Protein AF-A0A165B967-F1 (afdb_monomer)

Radius of gyration: 20.2 Å; Cα contacts (8 Å, |Δi|>4): 130; chains: 1; bounding box: 46×40×62 Å

Nearest PDB structures (foldseek):
  7xge-assembly3_E  TM=4.212E-01  e=7.727E+00  synthetic construct
  6z0c-assembly1_A  TM=2.586E-01  e=4.462E+00  Escherichia coli
  8d9o-assembly1_A  TM=2.706E-01  e=5.119E+00  synthetic construct
  8d9p-assembly1_A  TM=1.996E-01  e=9.279E+00  synthetic construct

Secondary structure (DSSP, 8-state):
-HHHHHHHHHHHHHHHHHHHH---HHHHHHHHHHHHHHHHHHHHHHHHHHHHHHHHTTTTTT---HHHHHHHHHHHHHHHHHHHHHHHHHT-GGGHHHHHHHHHHHHHHHHS---SSS--HHHHHHHHHHHHHHHHHHHHHHHHHHHHHHHHHHHGGGT-S-THHHHHHHHHHHHHHHHHHHHHHHHHHHHHTT-TTHHHHHHHHHHHHHHHHHHHHHT-----HHHHHHHTT-

Mean predicted aligned error: 9.66 Å

Structure (mmCIF, N/CA/C/O backbone):
data_AF-A0A165B967-F1
#
_entry.id   AF-A0A165B967-F1
#
loop_
_atom_site.group_PDB
_atom_site.id
_atom_site.type_symbol
_atom_site.label_atom_id
_atom_site.label_alt_id
_atom_site.label_comp_id
_atom_site.label_asym_id
_atom_site.label_entity_id
_atom_site.label_seq_id
_atom_site.pdbx_PDB_ins_code
_atom_site.Cartn_x
_atom_site.Cartn_y
_atom_site.Cartn_z
_atom_site.occupancy
_atom_site.B_iso_or_equiv
_atom_site.auth_seq_id
_atom_site.auth_comp_id
_atom_site.auth_asym_id
_atom_site.auth_atom_id
_atom_site.pdbx_PDB_model_num
ATOM 1 N N . GLY A 1 1 ? -5.045 -15.306 -3.478 1.00 66.81 1 GLY A N 1
ATOM 2 C CA . GLY A 1 1 ? -5.529 -16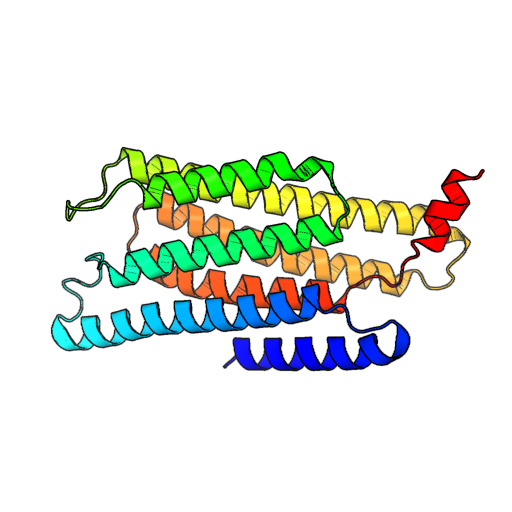.088 -2.321 1.00 66.81 1 GLY A CA 1
ATOM 3 C C . GLY A 1 1 ? -5.681 -15.221 -1.086 1.00 66.81 1 GLY A C 1
ATOM 4 O O . GLY A 1 1 ? -6.801 -14.881 -0.733 1.00 66.81 1 GLY A O 1
ATOM 5 N N . VAL A 1 2 ? -4.564 -14.818 -0.470 1.00 75.06 2 VAL A N 1
ATOM 6 C CA . VAL A 1 2 ? -4.538 -14.043 0.788 1.00 75.06 2 VAL A CA 1
ATOM 7 C C . VAL A 1 2 ? -5.363 -12.748 0.719 1.00 75.06 2 VAL A C 1
ATOM 9 O O . VAL A 1 2 ? -6.195 -12.526 1.592 1.00 75.06 2 VAL A O 1
ATOM 12 N N . ASN A 1 3 ? -5.242 -11.961 -0.358 1.00 75.69 3 ASN A N 1
ATOM 13 C CA . ASN A 1 3 ? -6.019 -10.721 -0.530 1.00 75.69 3 ASN A CA 1
ATOM 14 C C . ASN A 1 3 ? -7.540 -10.945 -0.466 1.00 75.69 3 ASN A C 1
ATOM 16 O O . ASN A 1 3 ? -8.246 -10.149 0.144 1.00 75.69 3 ASN A O 1
ATOM 20 N N . CYS A 1 4 ? -8.051 -12.042 -1.041 1.00 83.56 4 CYS A N 1
ATOM 21 C CA . CYS A 1 4 ? -9.479 -12.368 -0.984 1.00 83.56 4 CYS A CA 1
ATOM 22 C C . CYS A 1 4 ? -9.916 -12.711 0.442 1.00 83.56 4 CYS A C 1
ATOM 24 O O . CYS A 1 4 ? -10.969 -12.262 0.882 1.00 83.56 4 CYS A O 1
ATOM 26 N N . VAL A 1 5 ? -9.100 -13.477 1.174 1.00 84.94 5 VAL A N 1
ATOM 27 C CA . VAL A 1 5 ? -9.387 -13.838 2.570 1.00 84.94 5 VAL A CA 1
ATOM 28 C C . VAL A 1 5 ? -9.434 -12.584 3.443 1.00 84.94 5 VAL A C 1
ATOM 30 O O . VAL A 1 5 ? -10.388 -12.401 4.198 1.00 84.94 5 VAL A O 1
ATOM 33 N N . LEU A 1 6 ? -8.453 -11.689 3.302 1.00 79.12 6 LEU A N 1
ATOM 34 C CA . LEU A 1 6 ? -8.404 -10.423 4.039 1.00 79.12 6 LEU A CA 1
ATOM 35 C C . LEU A 1 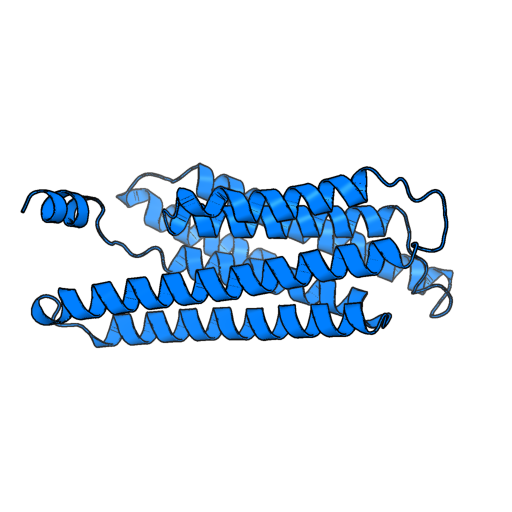6 ? -9.583 -9.517 3.691 1.00 79.12 6 LEU A C 1
ATOM 37 O O . LEU A 1 6 ? -10.219 -8.974 4.589 1.00 79.1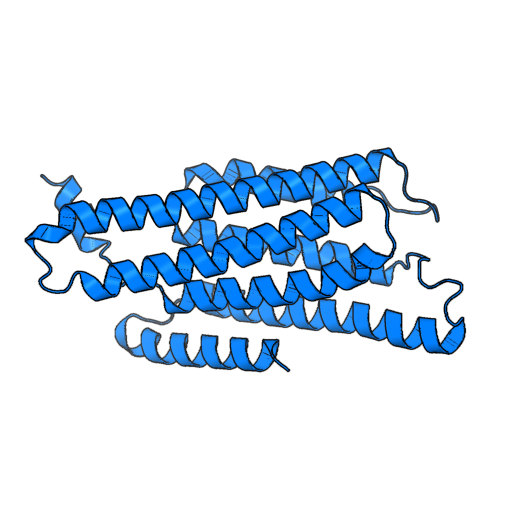2 6 LEU A O 1
ATOM 41 N N . PHE A 1 7 ? -9.923 -9.400 2.408 1.00 83.38 7 PHE A N 1
ATOM 42 C CA . PHE A 1 7 ? -11.051 -8.596 1.950 1.00 83.38 7 PHE A CA 1
ATOM 43 C C . PHE A 1 7 ? -12.389 -9.110 2.486 1.00 83.38 7 PHE A C 1
ATOM 45 O O . PHE A 1 7 ? -13.152 -8.343 3.072 1.00 83.38 7 PHE A O 1
ATOM 52 N N . VAL A 1 8 ? -12.654 -10.415 2.364 1.00 87.38 8 VAL A N 1
ATOM 53 C CA . VAL A 1 8 ? -13.874 -11.035 2.903 1.00 87.38 8 VAL A CA 1
ATOM 54 C C . VAL A 1 8 ? -13.943 -10.841 4.413 1.00 87.38 8 VAL A C 1
ATOM 56 O O . VAL A 1 8 ? -14.983 -10.444 4.935 1.00 87.38 8 VAL A O 1
ATOM 59 N N . THR A 1 9 ? -12.831 -11.050 5.119 1.00 82.88 9 THR A N 1
ATOM 60 C CA . THR A 1 9 ? -12.784 -10.853 6.571 1.00 82.88 9 THR A CA 1
ATOM 61 C C . THR A 1 9 ? -13.049 -9.387 6.934 1.00 82.88 9 THR A C 1
ATOM 63 O O . THR A 1 9 ? -13.850 -9.125 7.832 1.00 82.88 9 THR A O 1
ATOM 66 N N . SER A 1 10 ? -12.455 -8.433 6.202 1.00 81.19 10 SER A N 1
ATOM 67 C CA . SER A 1 10 ? -12.667 -6.985 6.371 1.00 81.19 10 SER A CA 1
ATOM 68 C C . SER A 1 10 ? -14.147 -6.637 6.245 1.00 81.19 10 SER A C 1
ATOM 70 O O . SER A 1 10 ? -14.739 -6.031 7.138 1.00 81.19 10 SER A O 1
ATOM 72 N N . ILE A 1 11 ? -14.776 -7.112 5.169 1.00 84.81 11 ILE A N 1
ATOM 73 C CA . ILE A 1 11 ? -16.187 -6.881 4.883 1.00 84.81 11 ILE A CA 1
ATOM 74 C C . ILE A 1 11 ? -17.091 -7.493 5.958 1.00 84.81 11 ILE A C 1
ATOM 76 O O . ILE A 1 11 ? -17.996 -6.818 6.447 1.00 84.81 11 ILE A O 1
ATOM 80 N N . VAL A 1 12 ? -16.844 -8.739 6.373 1.00 87.56 12 VAL A N 1
ATOM 81 C CA . VAL A 1 12 ? -17.637 -9.402 7.421 1.00 87.56 12 VAL A CA 1
ATOM 82 C C . VAL A 1 12 ? -17.584 -8.613 8.729 1.00 87.56 12 VAL A C 1
ATOM 84 O O . VAL A 1 12 ? -18.608 -8.452 9.396 1.00 87.56 12 VAL A O 1
ATOM 87 N N . ILE A 1 13 ? -16.411 -8.096 9.096 1.00 83.44 13 ILE A N 1
ATOM 88 C CA . ILE A 1 13 ? -16.245 -7.278 10.300 1.00 83.44 13 ILE A CA 1
ATOM 89 C C . ILE A 1 13 ? -16.985 -5.949 10.156 1.00 83.44 13 ILE A C 1
ATOM 91 O O . ILE A 1 13 ? -17.725 -5.576 11.067 1.00 83.44 13 ILE A O 1
ATOM 95 N N . LEU A 1 14 ? -16.857 -5.273 9.013 1.00 81.06 14 LEU A N 1
ATOM 96 C CA . LEU A 1 14 ? -17.548 -4.010 8.754 1.00 81.06 14 LEU A CA 1
ATOM 97 C C . LEU A 1 14 ? -19.068 -4.157 8.795 1.00 81.06 14 LEU A C 1
ATOM 99 O O . LEU A 1 14 ? -19.735 -3.339 9.425 1.00 81.06 14 LEU A O 1
ATOM 103 N N . PHE A 1 15 ? -19.628 -5.219 8.213 1.00 84.12 15 PHE A N 1
ATOM 104 C CA . PHE A 1 15 ? -21.065 -5.485 8.291 1.00 84.12 15 PHE A CA 1
ATOM 105 C C . PHE A 1 15 ? -21.518 -5.825 9.714 1.00 84.12 15 PHE A C 1
ATOM 107 O O . PHE A 1 15 ? -22.532 -5.297 10.176 1.00 84.12 15 PHE A O 1
ATOM 114 N N . LYS A 1 16 ? -20.750 -6.644 10.449 1.00 83.69 16 LYS A N 1
ATOM 115 C CA . LYS A 1 16 ? -21.048 -6.952 11.858 1.00 83.69 16 LYS A CA 1
ATOM 116 C C . LYS A 1 16 ? -21.031 -5.705 12.743 1.00 83.69 16 LYS A C 1
ATOM 118 O O . LYS A 1 16 ? -21.846 -5.596 13.656 1.00 83.69 16 LYS A O 1
ATOM 123 N N . GLN A 1 17 ? -20.122 -4.766 12.487 1.00 76.25 17 GLN A N 1
ATOM 124 C CA . GLN A 1 17 ? -20.039 -3.507 13.230 1.00 76.25 17 GLN A CA 1
ATOM 125 C C . GLN A 1 17 ? -21.105 -2.489 12.785 1.00 76.25 17 GLN A C 1
ATOM 127 O O . GLN A 1 17 ? -21.674 -1.790 13.628 1.00 76.25 17 GLN A O 1
ATOM 132 N N . GLY A 1 18 ? -21.421 -2.436 11.487 1.00 69.50 18 GLY A N 1
ATOM 133 C CA . GLY A 1 18 ? -22.370 -1.493 10.889 1.00 69.50 18 GLY A CA 1
ATOM 134 C C . GLY A 1 18 ? -23.796 -1.621 11.426 1.00 69.50 18 GLY A C 1
ATOM 135 O O . GLY A 1 18 ? -24.477 -0.609 11.584 1.00 69.50 18 GLY A O 1
ATOM 136 N N . GLY A 1 19 ? -24.217 -2.825 11.830 1.00 72.88 19 GLY A N 1
ATOM 137 C CA . GLY A 1 19 ? -25.530 -3.051 12.452 1.00 72.88 19 GLY A CA 1
ATOM 138 C C . GLY A 1 19 ? -25.772 -2.269 13.753 1.00 72.88 19 GLY A C 1
ATOM 139 O O . GLY A 1 19 ? -26.918 -2.106 14.154 1.00 72.88 19 GLY A O 1
ATOM 140 N N . ARG A 1 20 ? -24.719 -1.756 14.411 1.00 65.88 20 ARG A N 1
ATOM 141 C CA . ARG A 1 20 ? -24.833 -0.966 15.652 1.00 65.88 20 ARG A CA 1
ATOM 142 C C . ARG A 1 20 ? -24.651 0.545 15.470 1.00 65.88 20 ARG A C 1
ATOM 144 O O . ARG A 1 20 ? -24.994 1.284 16.385 1.00 65.88 20 ARG A O 1
ATOM 151 N N . ARG A 1 21 ? -24.054 1.012 14.365 1.00 66.12 21 ARG A N 1
ATOM 152 C CA . ARG A 1 21 ? -23.583 2.412 14.216 1.00 66.12 21 ARG A CA 1
ATOM 153 C C . ARG A 1 21 ? -23.862 3.049 12.850 1.00 66.12 21 ARG A C 1
ATOM 155 O O . ARG A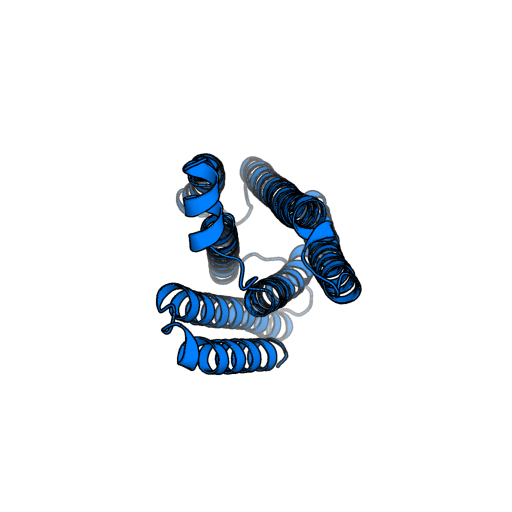 1 21 ? -23.468 4.189 12.631 1.00 66.12 21 ARG A O 1
ATOM 162 N N . GLY A 1 22 ? -24.538 2.333 11.954 1.00 76.94 22 GLY A N 1
ATOM 163 C CA . GLY A 1 22 ? -24.632 2.717 10.550 1.00 76.94 22 GLY A CA 1
ATOM 164 C C . GLY A 1 22 ? -23.380 2.293 9.782 1.00 76.94 22 GLY A C 1
ATOM 165 O O . GLY A 1 22 ? -22.275 2.215 10.322 1.00 76.94 22 GLY A O 1
ATOM 166 N N . LEU A 1 23 ? -23.564 1.953 8.511 1.00 79.81 23 LEU A N 1
ATOM 167 C CA . LEU A 1 23 ? -22.482 1.516 7.638 1.00 79.81 23 LEU A CA 1
ATOM 168 C C . LEU A 1 23 ? -21.760 2.749 7.083 1.00 79.81 23 LEU A C 1
ATOM 170 O O . LEU A 1 23 ? -22.365 3.557 6.382 1.00 79.81 23 LEU A O 1
ATOM 174 N N . ASN A 1 24 ? -20.468 2.900 7.385 1.00 82.75 24 ASN A N 1
ATOM 175 C CA . ASN A 1 24 ? -19.662 3.966 6.794 1.00 82.75 24 ASN A CA 1
ATOM 176 C C . ASN A 1 24 ? -19.372 3.616 5.326 1.00 82.75 24 ASN A C 1
ATOM 178 O O . ASN A 1 24 ? -18.421 2.893 5.021 1.00 82.75 24 ASN A O 1
ATOM 182 N N . VAL A 1 25 ? -20.238 4.102 4.431 1.00 85.69 25 VAL A N 1
ATOM 183 C CA . VAL A 1 25 ? -20.196 3.817 2.989 1.00 85.69 25 VAL A CA 1
ATOM 184 C C . VAL A 1 25 ? -18.834 4.165 2.397 1.00 85.69 25 VAL A C 1
ATOM 186 O O . VAL A 1 25 ? -18.306 3.370 1.628 1.00 85.69 25 VAL A O 1
ATOM 189 N N . LEU A 1 26 ? -18.229 5.286 2.809 1.00 83.94 26 LEU A N 1
ATOM 190 C CA . LEU A 1 26 ? -16.906 5.702 2.337 1.00 83.94 26 LEU A CA 1
ATOM 191 C C . LEU A 1 26 ? -15.866 4.605 2.585 1.00 83.94 26 LEU A C 1
ATOM 193 O O . LEU A 1 26 ? -15.165 4.192 1.673 1.00 83.94 26 LEU A O 1
ATOM 197 N N . LEU A 1 27 ? -15.821 4.067 3.803 1.00 82.50 27 LEU A N 1
ATOM 198 C CA . LEU A 1 27 ? -14.846 3.050 4.198 1.00 82.50 27 LEU A CA 1
ATOM 199 C C . LEU A 1 27 ? -15.049 1.732 3.430 1.00 82.50 27 LEU A C 1
ATOM 201 O O . LEU A 1 27 ? -14.072 1.077 3.057 1.00 82.50 27 LEU A O 1
ATOM 205 N N . VAL A 1 28 ? -16.302 1.355 3.163 1.00 86.69 28 VAL A N 1
ATOM 206 C CA . VAL A 1 28 ? -16.632 0.172 2.352 1.00 86.69 28 VAL A CA 1
ATOM 207 C C . VAL A 1 28 ? -16.216 0.375 0.897 1.00 86.69 28 VAL A C 1
ATOM 209 O O . VAL A 1 28 ? -15.530 -0.483 0.344 1.00 86.69 28 VAL A O 1
ATOM 212 N N . VAL A 1 29 ? -16.568 1.517 0.300 1.00 88.94 29 VAL A N 1
ATOM 213 C CA . VAL A 1 29 ? -16.193 1.863 -1.078 1.00 88.94 29 VAL A CA 1
ATOM 214 C C . VAL A 1 29 ? -14.678 1.849 -1.234 1.00 88.94 29 VAL A C 1
ATOM 216 O O . VAL A 1 29 ? -14.173 1.220 -2.162 1.00 88.94 29 VAL A O 1
ATOM 219 N N . THR A 1 30 ? -13.935 2.448 -0.303 1.00 84.00 30 THR A N 1
ATOM 220 C CA . THR A 1 30 ? -12.477 2.473 -0.411 1.00 84.00 30 THR A CA 1
ATOM 221 C C . THR A 1 30 ? -11.843 1.098 -0.192 1.00 84.00 30 THR A C 1
ATOM 223 O O . THR A 1 30 ? -10.879 0.769 -0.874 1.00 84.00 30 THR A O 1
ATOM 226 N N . ASN A 1 31 ? -12.398 0.243 0.677 1.00 84.62 31 ASN A N 1
ATOM 227 C CA . ASN A 1 31 ? -11.939 -1.151 0.791 1.00 84.62 31 ASN A CA 1
ATOM 228 C C . ASN A 1 31 ? -12.143 -1.930 -0.515 1.00 84.62 31 ASN A C 1
ATOM 230 O O . ASN A 1 31 ? -11.258 -2.677 -0.924 1.00 84.62 31 ASN A O 1
ATOM 234 N N . ILE A 1 32 ? -13.296 -1.759 -1.169 1.00 89.88 32 ILE A N 1
ATOM 235 C CA . ILE A 1 32 ? -13.576 -2.382 -2.470 1.00 89.88 32 ILE A CA 1
ATOM 236 C C . ILE A 1 32 ? -12.589 -1.863 -3.516 1.00 89.88 32 ILE A C 1
ATOM 238 O O . ILE A 1 32 ? -11.985 -2.660 -4.231 1.00 89.88 32 ILE A O 1
ATOM 242 N N . PHE A 1 33 ? -12.388 -0.546 -3.573 1.00 89.19 33 PHE A N 1
ATOM 243 C CA . PHE A 1 33 ? -11.450 0.079 -4.499 1.00 89.19 33 PHE A CA 1
ATOM 244 C C . PHE A 1 33 ? -10.023 -0.446 -4.308 1.00 89.19 33 PHE A C 1
ATOM 246 O O . PHE A 1 33 ? -9.409 -0.892 -5.273 1.00 89.19 33 PHE A O 1
ATOM 253 N N . LEU A 1 34 ? -9.517 -0.475 -3.072 1.00 85.19 34 LEU A N 1
ATOM 254 C CA . LEU A 1 34 ? -8.176 -0.980 -2.772 1.00 85.19 34 LEU A CA 1
ATOM 255 C C . LEU A 1 34 ? -8.044 -2.470 -3.096 1.00 85.19 34 LEU A C 1
ATOM 257 O O . LEU A 1 34 ? -7.045 -2.885 -3.673 1.00 85.19 34 LEU A O 1
ATOM 261 N N . PHE A 1 35 ? -9.065 -3.281 -2.809 1.00 87.62 35 PHE A N 1
ATOM 262 C CA . PHE A 1 35 ? -9.057 -4.695 -3.180 1.00 87.62 35 PHE A CA 1
ATOM 263 C C . PHE A 1 35 ? -8.983 -4.900 -4.700 1.00 87.62 35 PHE A C 1
ATOM 265 O O . PHE A 1 35 ? -8.164 -5.692 -5.177 1.00 87.62 35 PHE A O 1
ATOM 272 N N . LEU A 1 36 ? -9.809 -4.182 -5.465 1.00 91.62 36 LEU A N 1
ATOM 273 C CA . LEU A 1 36 ? -9.814 -4.252 -6.927 1.00 91.62 36 LEU A CA 1
ATOM 274 C C . LEU A 1 36 ? -8.513 -3.714 -7.525 1.00 91.62 36 LEU A C 1
ATOM 276 O O . LEU A 1 36 ? -7.970 -4.333 -8.439 1.00 91.62 36 LEU A O 1
ATOM 280 N N . GLY A 1 37 ? -7.983 -2.618 -6.979 1.00 89.31 37 GLY A N 1
ATOM 281 C CA . GLY A 1 37 ? -6.698 -2.048 -7.367 1.00 89.31 37 GLY A CA 1
ATOM 282 C C . GLY A 1 37 ? -5.562 -3.044 -7.154 1.00 89.31 37 GLY A C 1
ATOM 283 O O . GLY A 1 37 ? -4.867 -3.392 -8.105 1.00 89.31 37 GLY A O 1
ATOM 284 N N . CYS A 1 38 ? -5.423 -3.588 -5.942 1.00 86.06 38 CYS A N 1
ATOM 285 C CA . CYS A 1 38 ? -4.383 -4.567 -5.624 1.00 86.06 38 CYS A CA 1
ATOM 286 C C . CYS A 1 38 ? -4.504 -5.839 -6.474 1.00 86.06 38 CYS A C 1
ATOM 288 O O . CYS A 1 38 ? -3.494 -6.411 -6.884 1.00 86.06 38 CYS A O 1
ATOM 290 N N . THR A 1 39 ? -5.731 -6.289 -6.753 1.00 89.69 39 THR A N 1
ATOM 291 C CA . THR A 1 39 ? -5.981 -7.465 -7.602 1.00 89.69 39 THR A CA 1
ATOM 292 C C . THR A 1 39 ? -5.605 -7.192 -9.055 1.00 89.69 39 THR A C 1
ATOM 294 O O . THR A 1 39 ? -4.949 -8.022 -9.680 1.00 89.69 39 THR A O 1
ATOM 297 N N . THR A 1 40 ? -5.964 -6.020 -9.577 1.00 91.38 40 THR A N 1
ATOM 298 C CA . THR A 1 40 ? -5.608 -5.591 -10.936 1.00 91.38 40 THR A CA 1
ATOM 299 C C . THR A 1 40 ? -4.098 -5.436 -11.081 1.00 91.38 40 THR A C 1
ATOM 301 O O . THR A 1 40 ? -3.524 -5.996 -12.010 1.00 91.38 40 THR A O 1
ATOM 304 N N . HIS A 1 41 ? -3.439 -4.765 -10.132 1.00 87.69 41 HIS A N 1
ATOM 305 C CA . HIS A 1 41 ? -1.984 -4.616 -10.112 1.00 87.69 41 HIS A CA 1
ATOM 306 C C . HIS A 1 41 ? -1.281 -5.979 -10.106 1.00 87.69 41 HIS A C 1
ATOM 308 O O . HIS A 1 41 ? -0.420 -6.246 -10.942 1.00 87.69 41 HIS A O 1
ATOM 314 N N . PHE A 1 42 ? -1.708 -6.882 -9.217 1.00 87.12 42 PHE A N 1
ATOM 315 C CA . PHE A 1 42 ? -1.184 -8.245 -9.172 1.00 87.12 42 PHE A CA 1
ATOM 316 C C . PHE A 1 42 ? -1.395 -8.983 -10.501 1.00 87.12 42 PHE A C 1
ATOM 318 O O . PHE A 1 42 ? -0.481 -9.650 -10.975 1.00 87.12 42 PHE A O 1
ATOM 325 N N . SER A 1 43 ? -2.573 -8.852 -11.118 1.00 90.25 43 SER A N 1
ATOM 326 C CA . SER A 1 43 ? -2.883 -9.496 -12.397 1.00 90.25 43 SER A CA 1
ATOM 327 C C . SER A 1 43 ? -2.022 -8.968 -13.543 1.00 90.25 43 SER A C 1
ATOM 329 O O . SER A 1 43 ? -1.589 -9.761 -14.375 1.00 90.25 43 SER A O 1
ATOM 331 N N . ILE A 1 44 ? -1.771 -7.656 -13.597 1.00 89.69 44 ILE A N 1
ATOM 332 C CA . ILE A 1 44 ? -0.914 -7.027 -14.610 1.00 89.69 44 ILE A CA 1
ATOM 333 C C . ILE A 1 44 ? 0.510 -7.570 -14.502 1.00 89.69 44 ILE A C 1
ATOM 335 O O . ILE A 1 44 ? 1.048 -8.086 -15.482 1.00 89.69 44 ILE A O 1
ATOM 339 N N . GLN A 1 45 ? 1.082 -7.508 -13.298 1.00 85.19 45 GLN A N 1
ATOM 340 C CA . GLN A 1 45 ? 2.443 -7.964 -13.040 1.00 85.19 45 GLN A CA 1
ATOM 341 C C . GLN A 1 45 ? 2.576 -9.468 -13.308 1.00 85.19 45 GLN A C 1
ATOM 343 O O .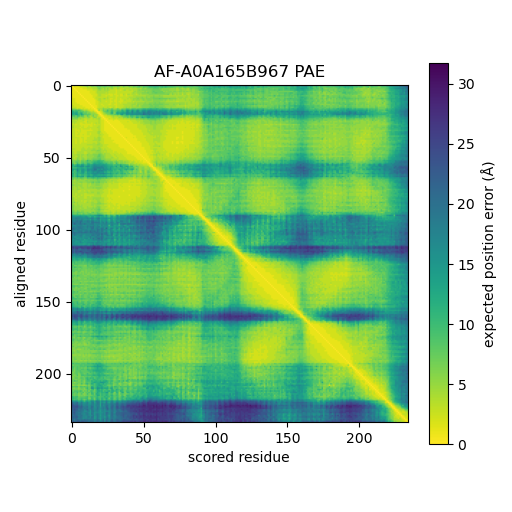 GLN A 1 45 ? 3.456 -9.895 -14.050 1.00 85.19 45 GLN A O 1
ATOM 348 N N . PHE A 1 46 ? 1.655 -10.284 -12.785 1.00 87.44 46 PHE A N 1
ATOM 349 C CA . PHE A 1 46 ? 1.664 -11.732 -13.001 1.00 87.44 46 PHE A CA 1
ATOM 350 C C . PHE A 1 46 ? 1.557 -12.103 -14.482 1.00 87.44 46 PHE A C 1
ATOM 352 O O . PHE A 1 46 ? 2.290 -12.975 -14.945 1.00 87.44 46 PHE A O 1
ATOM 359 N N . ASN A 1 47 ? 0.669 -11.440 -15.230 1.00 90.06 47 ASN A N 1
ATOM 360 C CA . ASN A 1 47 ? 0.527 -11.686 -16.659 1.00 90.06 47 ASN A CA 1
ATOM 361 C C . ASN A 1 47 ? 1.816 -11.341 -17.408 1.00 90.06 47 ASN A C 1
ATOM 363 O O . ASN A 1 47 ? 2.274 -12.161 -18.196 1.00 90.06 47 ASN A O 1
ATOM 367 N N . HIS A 1 48 ? 2.427 -10.186 -17.116 1.00 86.19 48 HIS A N 1
ATOM 368 C CA . HIS A 1 48 ? 3.713 -9.816 -17.704 1.00 86.19 48 HIS A CA 1
ATOM 369 C C . HIS A 1 48 ? 4.779 -10.882 -17.415 1.00 86.19 48 HIS A C 1
ATOM 371 O O . HIS A 1 48 ? 5.417 -11.371 -18.345 1.00 86.19 48 HIS A O 1
ATOM 377 N N . TYR A 1 49 ? 4.934 -11.301 -16.154 1.00 82.94 49 TYR A N 1
ATOM 378 C CA . TYR A 1 49 ? 5.899 -12.341 -15.794 1.00 82.94 49 TYR A CA 1
ATOM 379 C C . TYR A 1 49 ? 5.651 -13.638 -16.556 1.00 82.94 49 TYR A C 1
ATOM 381 O O . TYR A 1 49 ? 6.574 -14.198 -17.142 1.00 82.94 49 TYR A O 1
ATOM 389 N N . TYR A 1 50 ? 4.403 -14.098 -16.588 1.00 87.38 50 TYR A N 1
ATOM 390 C CA . TYR A 1 50 ? 4.039 -15.329 -17.274 1.00 87.38 50 TYR A CA 1
ATOM 391 C C . TYR A 1 50 ? 4.360 -15.266 -18.773 1.00 87.38 50 TYR A C 1
ATOM 393 O O . TYR A 1 50 ? 4.964 -16.194 -19.314 1.00 87.38 50 TYR A O 1
ATOM 401 N N . THR A 1 51 ? 4.014 -14.162 -19.441 1.00 88.81 51 THR A N 1
ATOM 402 C CA . THR A 1 51 ? 4.259 -14.003 -20.877 1.00 88.81 51 THR A CA 1
ATOM 403 C C . THR A 1 51 ? 5.740 -13.853 -21.202 1.00 88.81 51 THR A C 1
ATOM 405 O O . THR A 1 51 ? 6.220 -14.525 -22.111 1.00 88.81 51 THR A O 1
ATOM 408 N N . THR A 1 52 ? 6.480 -13.036 -20.446 1.00 84.75 52 THR A N 1
ATOM 409 C CA . THR A 1 52 ? 7.897 -12.744 -20.714 1.00 84.75 52 THR A CA 1
ATOM 410 C C . THR A 1 52 ? 8.769 -13.977 -20.479 1.00 84.75 52 THR A C 1
ATOM 412 O O . THR A 1 52 ? 9.606 -14.308 -21.322 1.00 84.75 52 THR A O 1
ATOM 415 N N . LEU A 1 53 ? 8.521 -14.735 -19.399 1.00 83.81 53 LEU A N 1
ATOM 416 C CA . LEU A 1 53 ? 9.213 -16.009 -19.181 1.00 83.81 53 LEU A CA 1
ATOM 417 C C . LEU A 1 53 ? 8.906 -17.023 -20.291 1.00 83.81 53 LEU A C 1
ATOM 419 O O . LEU A 1 53 ? 9.801 -17.762 -20.699 1.00 83.81 53 LEU A O 1
ATOM 423 N N . GLY A 1 54 ? 7.663 -17.057 -20.780 1.00 87.12 54 GLY A N 1
ATOM 424 C CA . GLY A 1 54 ? 7.245 -17.973 -21.840 1.00 87.12 54 GLY A CA 1
ATOM 425 C C . GLY A 1 54 ? 7.840 -17.650 -23.213 1.00 87.12 54 GLY A C 1
ATOM 426 O O . GLY A 1 54 ? 8.139 -18.571 -23.969 1.00 87.12 54 GLY A O 1
ATOM 427 N N . SER A 1 55 ? 8.022 -16.367 -23.548 1.00 88.12 55 SER A N 1
ATOM 428 C CA . SER A 1 55 ? 8.469 -15.948 -24.883 1.00 88.12 55 SER A CA 1
ATOM 429 C C . SER A 1 55 ? 9.980 -15.787 -25.020 1.00 88.12 55 SER A C 1
ATOM 431 O O . SER A 1 55 ? 10.553 -16.226 -26.014 1.00 88.12 55 SER A O 1
ATOM 433 N N . THR A 1 56 ? 10.631 -15.119 -24.066 1.00 81.38 56 THR A N 1
ATOM 434 C CA . THR A 1 56 ? 12.033 -14.675 -24.197 1.00 81.38 56 THR A CA 1
ATOM 435 C C . THR A 1 56 ? 12.961 -15.302 -23.157 1.00 81.38 56 THR A C 1
ATOM 437 O O . THR A 1 56 ? 14.178 -15.119 -23.221 1.00 81.38 56 THR A O 1
ATOM 440 N N . GLY A 1 57 ? 12.410 -16.068 -22.211 1.00 80.25 57 GLY A N 1
ATOM 441 C CA . GLY A 1 57 ? 13.157 -16.631 -21.092 1.00 80.25 57 GLY A CA 1
ATOM 442 C C . GLY A 1 57 ? 13.641 -15.544 -20.127 1.00 80.25 57 GLY A C 1
ATOM 443 O O . GLY A 1 57 ? 12.934 -14.577 -19.857 1.00 80.25 57 GLY A O 1
ATOM 444 N N . VAL A 1 58 ? 14.855 -15.700 -19.587 1.00 76.69 58 VAL A N 1
ATOM 445 C CA . VAL A 1 58 ? 15.445 -14.746 -18.621 1.00 76.69 58 VAL A CA 1
ATOM 446 C C . VAL A 1 58 ? 15.903 -13.449 -19.308 1.00 76.69 58 VAL A C 1
ATOM 448 O O . VAL A 1 58 ? 15.885 -12.370 -18.717 1.00 76.69 58 VAL A O 1
ATOM 451 N N . THR A 1 59 ? 16.297 -13.534 -20.578 1.00 74.19 59 THR A N 1
ATOM 452 C CA . THR A 1 59 ? 16.726 -12.394 -21.395 1.00 74.19 59 THR A CA 1
ATOM 453 C C . THR A 1 59 ? 15.528 -11.532 -21.784 1.00 74.19 59 THR A C 1
ATOM 455 O O . THR A 1 59 ? 14.659 -11.986 -22.517 1.00 74.19 59 THR A O 1
ATOM 458 N N . GLY A 1 60 ? 15.476 -10.288 -21.301 1.00 67.00 60 GLY A N 1
ATOM 459 C CA . GLY A 1 60 ? 14.354 -9.365 -21.536 1.00 67.00 60 GLY A CA 1
ATOM 460 C C . GLY A 1 60 ? 13.378 -9.230 -20.363 1.00 67.00 60 GLY A C 1
ATOM 461 O O . GLY A 1 60 ? 12.471 -8.412 -20.441 1.00 67.00 60 GLY A O 1
ATOM 462 N N . TYR A 1 61 ? 13.606 -9.950 -19.258 1.00 67.00 61 TYR A N 1
ATOM 463 C CA . TYR A 1 61 ? 12.836 -9.823 -18.012 1.00 67.00 61 TYR A CA 1
ATOM 464 C C . TYR A 1 61 ? 12.773 -8.380 -17.479 1.00 67.00 61 TYR A C 1
ATOM 466 O O . TYR A 1 61 ? 11.760 -7.959 -16.939 1.00 67.00 61 TYR A O 1
ATOM 474 N N . ALA A 1 62 ? 13.852 -7.615 -17.658 1.00 66.31 62 ALA A N 1
ATOM 475 C CA . ALA A 1 62 ? 13.951 -6.240 -17.175 1.00 66.31 62 ALA A CA 1
ATOM 476 C C . ALA A 1 62 ? 13.442 -5.185 -18.176 1.00 66.31 62 ALA A C 1
ATOM 478 O O . ALA A 1 62 ? 13.527 -3.997 -17.883 1.00 66.31 62 ALA A O 1
ATOM 479 N N . ASN A 1 63 ? 12.951 -5.577 -19.360 1.00 71.62 63 ASN A N 1
ATOM 480 C CA . ASN A 1 63 ? 12.451 -4.595 -20.320 1.00 71.62 63 ASN A CA 1
ATOM 481 C C . ASN A 1 63 ? 11.088 -4.069 -19.869 1.00 71.62 63 ASN A C 1
ATOM 483 O O . ASN A 1 63 ? 10.078 -4.774 -19.916 1.00 71.62 63 ASN A O 1
ATOM 487 N N . GLU A 1 64 ? 11.076 -2.803 -19.475 1.00 66.62 64 GLU A N 1
ATOM 488 C CA . GLU A 1 64 ? 9.883 -2.106 -19.027 1.00 66.62 64 GLU A CA 1
ATOM 489 C C . GLU A 1 64 ? 8.881 -1.968 -20.184 1.00 66.62 64 GLU A C 1
ATOM 491 O O . GLU A 1 64 ? 9.188 -1.458 -21.265 1.00 66.62 64 GLU A O 1
ATOM 496 N N . THR A 1 65 ? 7.666 -2.474 -19.976 1.00 80.75 65 THR A N 1
ATOM 497 C CA . THR A 1 65 ? 6.571 -2.365 -20.949 1.00 80.75 65 THR A CA 1
ATOM 498 C C . THR A 1 65 ? 5.593 -1.284 -20.511 1.00 80.75 65 THR A C 1
ATOM 500 O O . THR A 1 65 ? 5.425 -1.036 -19.321 1.00 80.75 65 THR A O 1
ATOM 503 N N . LEU A 1 66 ? 4.859 -0.693 -21.460 1.00 80.00 66 LEU A N 1
ATOM 504 C CA . LEU A 1 66 ? 3.821 0.304 -21.153 1.00 80.00 66 LEU A CA 1
ATOM 505 C C . LEU A 1 66 ? 2.771 -0.239 -20.161 1.00 80.00 66 LEU A C 1
ATOM 507 O O . LEU A 1 66 ? 2.220 0.504 -19.352 1.00 80.00 66 LEU A O 1
ATOM 511 N N . LEU A 1 67 ? 2.537 -1.556 -20.179 1.00 81.56 67 LEU A N 1
ATOM 512 C CA . LEU A 1 67 ? 1.662 -2.231 -19.224 1.00 81.56 67 LEU A CA 1
ATOM 513 C C . LEU A 1 67 ? 2.225 -2.215 -17.787 1.00 81.56 67 LEU A C 1
ATOM 515 O O . LEU A 1 67 ? 1.458 -2.000 -16.852 1.00 81.56 67 LEU A O 1
ATOM 519 N N . MET A 1 68 ? 3.536 -2.418 -17.609 1.00 78.88 68 MET A N 1
ATOM 520 C CA . MET A 1 68 ? 4.200 -2.340 -16.297 1.00 78.88 68 MET A CA 1
ATOM 521 C C . MET A 1 68 ? 4.165 -0.921 -15.740 1.00 78.88 68 MET A C 1
ATOM 523 O O . MET A 1 68 ? 3.769 -0.742 -14.594 1.00 78.88 68 MET A O 1
ATOM 527 N N . PHE A 1 69 ? 4.421 0.075 -16.589 1.00 79.12 69 PHE A N 1
ATOM 528 C CA . PHE A 1 69 ? 4.287 1.483 -16.220 1.00 79.12 69 PHE A CA 1
ATOM 529 C C . PHE A 1 69 ? 2.873 1.815 -15.708 1.00 79.12 69 PHE A C 1
ATOM 531 O O . PHE A 1 69 ? 2.693 2.494 -14.697 1.00 79.12 69 PHE A O 1
ATOM 538 N N . GLY A 1 70 ? 1.837 1.274 -16.364 1.00 81.12 70 GLY A N 1
ATOM 539 C CA . GLY A 1 70 ? 0.458 1.368 -15.876 1.00 81.12 70 GLY A CA 1
ATOM 540 C C . GLY A 1 70 ? 0.250 0.697 -14.510 1.00 81.12 70 GLY A C 1
ATOM 541 O O . GLY A 1 70 ? -0.525 1.194 -13.690 1.00 81.12 70 GLY A O 1
ATOM 542 N N . GLY A 1 71 ? 0.959 -0.402 -14.248 1.00 83.38 71 GLY A N 1
ATOM 543 C CA . GLY A 1 71 ? 1.021 -1.052 -12.940 1.00 83.38 71 GLY A CA 1
ATOM 544 C C . GLY A 1 71 ? 1.600 -0.136 -11.859 1.00 83.38 71 GLY A C 1
ATOM 545 O O . GLY A 1 71 ? 0.979 0.023 -10.810 1.00 83.38 71 GLY A O 1
ATOM 546 N N . ASP A 1 72 ? 2.715 0.533 -12.131 1.00 77.88 72 ASP A N 1
ATOM 547 C CA . ASP A 1 72 ? 3.381 1.415 -11.163 1.00 77.88 72 ASP A CA 1
ATOM 548 C C . ASP A 1 72 ? 2.541 2.659 -10.830 1.00 77.88 72 ASP A C 1
ATOM 550 O O . ASP A 1 72 ? 2.445 3.080 -9.670 1.00 77.88 72 ASP A O 1
ATOM 554 N N . ILE A 1 73 ? 1.831 3.201 -11.826 1.00 80.44 73 ILE A N 1
ATOM 555 C CA . ILE A 1 73 ? 0.831 4.257 -11.610 1.00 80.44 73 ILE A CA 1
ATOM 556 C C . ILE A 1 73 ? -0.295 3.750 -10.707 1.00 80.44 73 ILE A C 1
ATOM 558 O O . ILE A 1 73 ? -0.672 4.421 -9.744 1.00 80.44 73 ILE A O 1
ATOM 562 N N . LEU A 1 74 ? -0.839 2.566 -11.001 1.00 85.00 74 LEU A N 1
ATOM 563 C CA . LEU A 1 74 ? -1.912 1.980 -10.204 1.00 85.00 74 LEU A CA 1
ATOM 564 C C . LEU A 1 74 ? -1.461 1.747 -8.757 1.00 85.00 74 LEU A C 1
ATOM 566 O O . LEU A 1 74 ? -2.217 2.041 -7.833 1.00 85.00 74 LEU A O 1
ATOM 570 N N . MET A 1 75 ? -0.227 1.285 -8.556 1.00 82.00 75 MET A N 1
ATOM 571 C CA . MET A 1 75 ? 0.366 1.116 -7.233 1.00 82.00 75 MET A CA 1
ATOM 572 C C . MET A 1 75 ? 0.477 2.448 -6.483 1.00 82.00 75 MET A C 1
ATOM 574 O O . MET A 1 75 ? 0.071 2.534 -5.326 1.00 82.00 75 MET A O 1
ATOM 578 N N . SER A 1 76 ? 0.922 3.508 -7.160 1.00 77.94 76 SER A N 1
ATOM 579 C CA . SER A 1 76 ? 1.007 4.857 -6.583 1.00 77.94 76 SER A CA 1
ATOM 580 C C . SER A 1 76 ? -0.367 5.401 -6.166 1.00 77.94 76 SER A C 1
ATOM 582 O O . SER A 1 76 ? -0.507 6.024 -5.115 1.00 77.94 76 SER A O 1
ATOM 584 N N . ILE A 1 77 ? -1.415 5.131 -6.956 1.00 82.44 77 ILE A N 1
ATOM 585 C CA . ILE A 1 77 ? -2.798 5.505 -6.616 1.00 82.44 77 ILE A CA 1
ATOM 586 C C . ILE A 1 77 ? -3.288 4.727 -5.389 1.00 82.44 77 ILE A C 1
ATOM 588 O O . ILE A 1 77 ? -3.939 5.303 -4.518 1.00 82.44 77 ILE A O 1
ATOM 592 N N . ILE A 1 78 ? -3.001 3.425 -5.314 1.00 84.00 78 ILE A N 1
ATOM 593 C CA . ILE A 1 78 ? -3.382 2.570 -4.180 1.00 84.00 78 ILE A CA 1
ATOM 594 C C . ILE A 1 78 ? -2.711 3.057 -2.894 1.00 84.00 78 ILE A C 1
ATOM 596 O O . ILE A 1 78 ? -3.394 3.193 -1.878 1.00 84.00 78 ILE A O 1
ATOM 600 N N . ASP A 1 79 ? -1.410 3.348 -2.948 1.00 77.12 79 ASP A N 1
ATOM 601 C CA . ASP A 1 79 ? -0.631 3.878 -1.825 1.00 77.12 79 ASP A CA 1
ATOM 602 C C . ASP A 1 79 ? -1.222 5.209 -1.337 1.00 77.12 79 ASP A C 1
ATOM 604 O O . ASP A 1 79 ? -1.633 5.331 -0.183 1.00 77.12 79 ASP A O 1
ATOM 608 N N . PHE A 1 80 ? -1.445 6.151 -2.257 1.00 77.81 80 PHE A N 1
ATOM 609 C CA . PHE A 1 80 ? -2.071 7.440 -1.958 1.00 77.81 80 PHE A CA 1
ATOM 610 C C . PHE A 1 80 ? -3.459 7.302 -1.315 1.00 77.81 80 PHE A C 1
ATOM 612 O O . PHE A 1 80 ? -3.763 7.941 -0.306 1.00 77.81 80 PHE A O 1
ATOM 619 N N . VAL A 1 81 ? -4.328 6.459 -1.878 1.00 81.69 81 VAL A N 1
ATOM 620 C CA . VAL A 1 81 ? -5.674 6.236 -1.330 1.00 81.69 81 VAL A CA 1
ATOM 621 C C . VAL A 1 81 ? -5.600 5.583 0.052 1.00 81.69 81 VAL A C 1
ATOM 623 O O . VAL A 1 81 ? -6.385 5.935 0.934 1.00 81.69 81 VAL A O 1
ATOM 626 N N . SER A 1 82 ? -4.654 4.668 0.269 1.00 78.25 82 SER A N 1
ATOM 627 C CA . SER A 1 82 ? -4.408 4.056 1.576 1.00 78.25 82 SER A CA 1
ATOM 628 C C . SER A 1 82 ? -4.002 5.106 2.618 1.00 78.25 82 SER A C 1
ATOM 630 O O . SER A 1 82 ? -4.596 5.163 3.699 1.00 78.25 82 SER A O 1
ATOM 632 N N . GLU A 1 83 ? -3.072 6.000 2.279 1.00 75.94 83 GLU A N 1
ATOM 633 C CA . GLU A 1 83 ? -2.652 7.101 3.152 1.00 75.94 83 GLU A CA 1
ATOM 634 C C . GLU A 1 83 ? -3.800 8.073 3.458 1.00 75.94 83 GLU A C 1
ATOM 636 O O . GLU A 1 83 ? -3.996 8.455 4.613 1.00 75.94 83 GLU A O 1
ATOM 641 N N . LEU A 1 84 ? -4.630 8.420 2.467 1.00 77.06 84 LEU A N 1
ATOM 642 C CA . LEU A 1 84 ? -5.805 9.271 2.681 1.00 77.06 84 LEU A CA 1
ATOM 643 C C . LEU A 1 84 ? -6.790 8.673 3.692 1.00 77.06 84 LEU A C 1
ATOM 645 O O . LEU A 1 84 ? -7.348 9.405 4.511 1.00 77.06 84 LEU A O 1
ATOM 649 N N . ILE A 1 85 ? -7.004 7.353 3.673 1.00 78.62 85 ILE A N 1
ATOM 650 C CA . ILE A 1 85 ? -7.872 6.679 4.652 1.00 78.62 85 ILE A CA 1
ATOM 651 C C . ILE A 1 85 ? -7.274 6.764 6.054 1.00 78.62 85 ILE A C 1
ATOM 653 O O . ILE A 1 85 ? -8.009 6.977 7.024 1.00 78.62 85 ILE A O 1
ATOM 657 N N . LEU A 1 86 ? -5.958 6.575 6.178 1.00 73.06 86 LEU A N 1
ATOM 658 C CA . LEU A 1 86 ? -5.266 6.685 7.459 1.00 73.06 86 LEU A CA 1
ATOM 659 C C . LEU A 1 86 ? -5.353 8.117 8.001 1.00 73.06 86 LEU A C 1
ATOM 661 O O . LEU A 1 86 ? -5.719 8.299 9.163 1.00 73.06 86 LEU A O 1
ATOM 665 N N . CYS A 1 87 ? -5.134 9.126 7.156 1.00 74.69 87 CYS A N 1
ATOM 666 C CA . CYS A 1 87 ? -5.293 10.539 7.507 1.00 74.69 87 CYS A CA 1
ATOM 667 C C . CYS A 1 87 ? -6.732 10.877 7.918 1.00 74.69 87 CYS A C 1
ATOM 669 O O . CYS A 1 87 ? -6.941 11.469 8.979 1.00 74.69 87 CYS A O 1
ATOM 671 N N . TYR A 1 88 ? -7.730 10.435 7.141 1.00 75.50 88 TYR A N 1
ATOM 672 C CA . TYR A 1 88 ? -9.151 10.602 7.464 1.00 75.50 88 TYR A CA 1
ATOM 673 C C . TYR A 1 88 ? -9.487 10.042 8.854 1.00 75.50 88 TYR A C 1
ATOM 675 O O . TYR A 1 88 ? -10.243 10.649 9.612 1.00 75.50 88 TYR A O 1
ATOM 683 N N . ARG A 1 89 ? -8.889 8.905 9.227 1.00 69.81 89 ARG A N 1
ATOM 684 C CA . ARG A 1 89 ? -9.082 8.287 10.547 1.00 69.81 89 ARG A CA 1
ATOM 685 C C . ARG A 1 89 ? -8.354 9.003 11.673 1.00 69.81 89 ARG A C 1
ATOM 687 O O . ARG A 1 89 ? -8.873 9.035 12.784 1.00 69.81 89 ARG A O 1
ATOM 694 N N . CYS A 1 90 ? -7.173 9.549 11.405 1.00 66.62 90 CYS A N 1
ATOM 695 C CA . CYS A 1 90 ? -6.401 10.275 12.410 1.00 66.62 90 CYS A CA 1
ATOM 696 C C . CYS A 1 90 ? -6.963 11.675 12.686 1.00 66.62 90 CYS A C 1
ATOM 698 O O . CYS A 1 90 ? -6.465 12.344 13.586 1.00 66.62 90 CYS A O 1
ATOM 700 N N . TRP A 1 91 ? -7.996 12.112 11.947 1.00 64.69 91 TRP A N 1
ATOM 701 C CA . TRP A 1 91 ? -8.628 13.428 12.109 1.00 64.69 91 TRP A CA 1
ATOM 702 C C . TRP A 1 91 ? -7.641 14.594 11.985 1.00 64.69 91 TRP A C 1
ATOM 704 O O . TRP A 1 91 ? -7.910 15.705 12.435 1.00 64.69 91 TRP A O 1
ATOM 714 N N . VAL A 1 92 ? -6.498 14.358 11.339 1.00 60.38 92 VAL A N 1
ATOM 715 C CA . VAL A 1 92 ? -5.514 15.406 11.100 1.00 60.38 92 VAL A CA 1
ATOM 716 C C . VAL A 1 92 ? -5.919 16.122 9.820 1.00 60.38 92 VAL A C 1
ATOM 718 O O . VAL A 1 92 ? -5.411 15.834 8.738 1.00 60.38 92 VAL A O 1
ATOM 721 N N . SER A 1 93 ? -6.881 17.038 9.945 1.00 58.62 93 SER A N 1
ATOM 722 C CA . SER A 1 93 ? -7.312 17.936 8.865 1.00 58.62 93 SER A CA 1
ATOM 723 C C . SER A 1 93 ? -6.141 18.717 8.257 1.00 58.62 93 SER A C 1
ATOM 725 O O . SER A 1 93 ? -6.169 19.044 7.074 1.00 58.62 93 SER A O 1
ATOM 727 N N . ASP A 1 94 ? -5.077 18.921 9.038 1.00 60.12 94 ASP A N 1
ATOM 728 C CA . ASP A 1 94 ? -3.926 19.743 8.662 1.00 60.12 94 ASP A CA 1
ATOM 729 C C . ASP A 1 94 ? -2.793 18.957 7.969 1.00 60.12 94 ASP A C 1
ATOM 731 O O . ASP A 1 94 ? -1.813 19.559 7.539 1.00 60.12 94 ASP A O 1
ATOM 735 N N . MET A 1 95 ? -2.905 17.627 7.814 1.00 59.47 95 MET A N 1
ATOM 736 C CA . MET A 1 95 ? -1.899 16.793 7.115 1.00 59.47 95 MET A CA 1
ATOM 737 C C . MET A 1 95 ? -2.180 16.616 5.612 1.00 59.47 95 MET A C 1
ATOM 739 O O . MET A 1 95 ? -1.399 15.980 4.904 1.00 59.47 95 MET A O 1
ATOM 743 N N . LEU A 1 96 ? -3.250 17.231 5.094 1.00 57.97 96 LEU A N 1
ATOM 744 C CA . LEU A 1 96 ? -3.563 17.303 3.659 1.00 57.97 96 LEU A CA 1
ATOM 745 C C . LEU A 1 96 ? -2.414 17.819 2.754 1.00 57.97 96 LEU A C 1
ATOM 747 O O . LEU A 1 96 ? -2.305 17.344 1.623 1.00 57.97 96 LEU A O 1
ATOM 751 N N . PRO A 1 97 ? -1.543 18.759 3.190 1.00 57.00 97 PRO A N 1
ATOM 752 C CA . PRO A 1 97 ? -0.462 19.269 2.345 1.00 57.00 97 PRO A CA 1
ATOM 753 C C . PRO A 1 97 ? 0.567 18.199 1.962 1.00 57.00 97 PRO A C 1
ATOM 755 O O . PRO A 1 97 ? 1.151 18.268 0.884 1.00 57.00 97 PRO A O 1
ATOM 758 N N . LEU A 1 98 ? 0.782 17.196 2.820 1.00 59.03 98 LEU A N 1
ATOM 759 C CA . LEU A 1 98 ? 1.778 16.149 2.584 1.00 59.03 98 LEU A CA 1
ATOM 760 C C . LEU A 1 98 ? 1.309 15.113 1.557 1.00 59.03 98 LEU A C 1
ATOM 762 O O . LEU A 1 98 ? 2.106 14.691 0.721 1.00 59.03 98 LEU A O 1
ATOM 766 N N . SER A 1 99 ? 0.016 14.775 1.539 1.00 58.41 99 SER A N 1
ATOM 767 C CA . SER A 1 99 ? -0.539 13.886 0.507 1.00 58.41 99 SER A CA 1
ATOM 768 C C . SER A 1 99 ? -0.592 14.566 -0.870 1.00 58.41 99 SER A C 1
ATOM 770 O O . SER A 1 99 ? -0.407 13.913 -1.898 1.00 58.41 99 SER A O 1
ATOM 772 N N . ALA A 1 100 ? -0.750 15.895 -0.912 1.00 56.59 100 ALA A N 1
ATOM 773 C CA . ALA A 1 100 ? -0.690 16.676 -2.148 1.00 56.59 100 ALA A CA 1
ATOM 774 C C . ALA A 1 100 ? 0.702 16.638 -2.816 1.00 56.59 100 ALA A C 1
ATOM 776 O O . ALA A 1 100 ? 0.787 16.605 -4.046 1.00 56.59 100 ALA A O 1
ATOM 777 N N . CYS A 1 101 ? 1.787 16.570 -2.035 1.00 59.78 101 CYS A N 1
ATOM 778 C CA . CYS A 1 101 ? 3.148 16.419 -2.565 1.00 59.78 101 CYS A CA 1
ATOM 779 C C . CYS A 1 101 ? 3.356 15.074 -3.283 1.00 59.78 101 CYS A C 1
ATOM 781 O O . CYS A 1 101 ? 4.009 15.029 -4.325 1.00 59.78 101 CYS A O 1
ATOM 783 N N . ILE A 1 102 ? 2.758 13.993 -2.772 1.00 59.50 102 ILE A N 1
ATOM 784 C CA . ILE A 1 102 ? 2.832 12.650 -3.372 1.00 59.50 102 ILE A CA 1
ATOM 785 C C . ILE A 1 102 ? 2.050 12.610 -4.697 1.00 59.50 102 ILE A C 1
ATOM 787 O O . ILE A 1 102 ? 2.531 12.072 -5.695 1.00 59.50 102 ILE A O 1
ATOM 791 N N . HIS A 1 103 ? 0.891 13.276 -4.755 1.00 55.44 103 HIS A N 1
ATOM 792 C CA . HIS A 1 103 ? 0.103 13.405 -5.986 1.00 55.44 103 HIS A CA 1
ATOM 793 C C . HIS A 1 103 ? 0.808 14.251 -7.060 1.00 55.44 103 HIS A C 1
ATOM 795 O O . HIS A 1 103 ? 0.771 13.911 -8.242 1.00 55.44 103 HIS A O 1
ATOM 801 N N . GLY A 1 104 ? 1.489 15.330 -6.653 1.00 57.16 104 GLY A N 1
ATOM 802 C CA . GLY A 1 104 ? 2.293 16.158 -7.556 1.00 57.16 104 GLY A CA 1
ATOM 803 C C . GLY A 1 104 ? 3.413 15.369 -8.237 1.00 57.16 104 GLY A C 1
ATOM 804 O O . GLY A 1 104 ? 3.697 15.591 -9.412 1.00 57.16 104 GLY A O 1
ATOM 805 N N . LEU A 1 105 ? 3.987 14.394 -7.532 1.00 60.56 105 LEU A N 1
ATOM 806 C CA . LEU A 1 105 ? 5.020 13.514 -8.062 1.00 60.56 105 LEU A CA 1
ATOM 807 C C . LEU A 1 105 ? 4.466 12.502 -9.073 1.00 60.56 105 LEU A C 1
ATOM 809 O O . LEU A 1 105 ? 5.009 12.372 -10.168 1.00 60.56 105 LEU A O 1
ATOM 813 N N . ALA A 1 106 ? 3.351 11.842 -8.740 1.00 60.09 106 ALA A N 1
ATOM 814 C CA . ALA A 1 106 ? 2.675 10.907 -9.639 1.00 60.09 106 ALA A CA 1
ATOM 815 C C . ALA A 1 106 ? 2.204 11.603 -10.928 1.00 60.09 106 ALA A C 1
ATOM 817 O O . ALA A 1 106 ? 2.393 11.081 -12.026 1.00 60.09 106 ALA A O 1
ATOM 818 N N . HIS A 1 107 ? 1.660 12.819 -10.812 1.00 58.78 107 HIS A N 1
ATOM 819 C CA . HIS A 1 107 ? 1.278 13.646 -11.957 1.00 58.78 107 HIS A CA 1
ATOM 820 C C . HIS A 1 107 ? 2.487 14.042 -12.818 1.00 58.78 107 HIS A C 1
ATOM 822 O O . HIS A 1 107 ? 2.394 14.029 -14.045 1.00 58.78 107 HIS A O 1
ATOM 828 N N . LEU A 1 108 ? 3.636 14.360 -12.206 1.00 60.75 108 LEU A N 1
ATOM 829 C CA . LEU A 1 108 ? 4.854 14.679 -12.953 1.00 60.75 108 LEU A CA 1
ATOM 830 C C . LEU A 1 108 ? 5.332 13.475 -13.780 1.00 60.75 108 LEU A C 1
ATOM 832 O O . LEU A 1 108 ? 5.633 13.626 -14.964 1.00 60.75 108 LEU A O 1
ATOM 836 N N . VAL A 1 109 ? 5.313 12.276 -13.189 1.00 62.50 109 VAL A N 1
ATOM 837 C CA . VAL A 1 109 ? 5.653 11.018 -13.874 1.00 62.50 109 VAL A CA 1
ATOM 838 C C . VAL A 1 109 ? 4.678 10.745 -15.026 1.00 62.50 109 VAL A C 1
ATOM 840 O O . VAL A 1 109 ? 5.115 10.527 -16.149 1.00 62.50 109 VAL A O 1
ATOM 843 N N . LEU A 1 110 ? 3.368 10.883 -14.804 1.00 60.38 110 LEU A N 1
ATOM 844 C CA . LEU A 1 110 ? 2.336 10.740 -15.845 1.00 60.38 110 LEU A CA 1
ATOM 845 C C . LEU A 1 110 ? 2.467 11.762 -16.988 1.00 60.38 110 LEU A C 1
ATOM 847 O O . LEU A 1 110 ? 2.152 11.450 -18.134 1.00 60.38 110 LEU A O 1
ATOM 851 N N . SER A 1 111 ? 2.925 12.980 -16.691 1.00 59.94 111 SER A N 1
ATOM 852 C CA . SER A 1 111 ? 3.102 14.043 -17.691 1.00 59.94 111 SER A CA 1
ATOM 853 C C . SER A 1 111 ? 4.364 13.881 -18.546 1.00 59.94 111 SER A C 1
ATOM 855 O O . SER A 1 111 ? 4.464 14.470 -19.624 1.00 59.94 111 SER A O 1
ATOM 857 N N . THR A 1 112 ? 5.314 13.057 -18.099 1.00 59.69 112 THR A N 1
ATOM 858 C CA . THR A 1 112 ? 6.536 12.745 -18.844 1.00 59.69 112 THR A CA 1
ATOM 859 C C . THR A 1 112 ? 6.320 11.465 -19.644 1.00 59.69 112 THR A C 1
ATOM 861 O O . THR A 1 112 ? 6.664 10.370 -19.222 1.00 59.69 112 THR A O 1
ATOM 864 N N . VAL A 1 113 ? 5.692 11.600 -20.814 1.00 54.69 113 VAL A N 1
ATOM 865 C CA . VAL A 1 113 ? 5.473 10.490 -21.757 1.00 54.69 113 VAL A CA 1
ATOM 866 C C . VAL A 1 113 ? 6.810 9.782 -22.040 1.00 54.69 113 VAL A C 1
ATOM 868 O O . VAL A 1 113 ? 7.713 10.420 -22.593 1.00 54.69 113 VAL A O 1
ATOM 871 N N . PRO A 1 114 ? 6.965 8.481 -21.729 1.00 54.06 114 PRO A N 1
ATOM 872 C CA . PRO A 1 114 ? 8.186 7.761 -22.037 1.00 54.06 114 PRO A CA 1
ATOM 873 C C . PRO A 1 114 ? 8.112 7.312 -23.498 1.00 54.06 114 PRO A C 1
ATOM 875 O O . PRO A 1 114 ? 7.681 6.212 -23.820 1.00 54.06 114 PRO A O 1
ATOM 878 N N . THR A 1 115 ? 8.511 8.181 -24.426 1.00 55.91 115 THR A N 1
ATOM 879 C CA . THR A 1 115 ? 8.827 7.762 -25.806 1.00 55.91 115 THR A CA 1
ATOM 880 C C . THR A 1 115 ? 10.205 7.103 -25.909 1.00 55.91 115 THR A C 1
ATOM 882 O O . THR A 1 115 ? 10.583 6.628 -26.978 1.00 55.91 115 THR A O 1
ATOM 885 N N . VAL A 1 116 ? 10.961 7.053 -24.811 1.00 52.44 116 VAL A N 1
ATOM 886 C CA . VAL A 1 116 ? 12.330 6.537 -24.746 1.00 52.44 116 VAL A CA 1
ATOM 887 C C . VAL A 1 116 ? 12.383 5.271 -23.893 1.00 52.44 116 VAL A C 1
ATOM 889 O O . VAL A 1 116 ? 11.906 5.261 -22.766 1.00 52.44 116 VAL A O 1
ATOM 892 N N . LEU A 1 117 ? 13.013 4.223 -24.438 1.00 54.62 117 LEU A N 1
ATOM 893 C CA . LEU A 1 117 ? 13.179 2.883 -23.845 1.00 54.62 117 LEU A CA 1
ATOM 894 C C . LEU A 1 117 ? 14.062 2.862 -22.577 1.00 54.62 117 LEU A C 1
ATOM 896 O O . LEU A 1 117 ? 14.261 1.813 -21.976 1.00 54.62 117 LEU A O 1
ATOM 900 N N . VAL A 1 118 ? 14.646 4.003 -22.203 1.00 58.31 118 VAL A N 1
ATOM 901 C CA . VAL A 1 118 ? 15.536 4.147 -21.050 1.00 58.31 118 VAL A CA 1
ATOM 902 C C . VAL A 1 118 ? 15.062 5.342 -20.240 1.00 58.31 118 VAL A C 1
ATOM 904 O O . VAL A 1 118 ? 15.063 6.472 -20.738 1.00 58.31 118 VAL A O 1
ATOM 907 N N . LEU A 1 119 ? 14.658 5.086 -18.997 1.00 59.62 119 LEU A N 1
ATOM 908 C CA . LEU A 1 119 ? 14.196 6.119 -18.083 1.00 59.62 119 LEU A CA 1
ATOM 909 C C . LEU A 1 119 ? 15.353 7.094 -17.771 1.00 59.62 119 LEU A C 1
ATOM 911 O O . LEU A 1 119 ? 16.433 6.658 -17.359 1.00 59.62 119 LEU A O 1
ATOM 915 N N . PRO A 1 120 ? 15.177 8.414 -17.959 1.00 68.50 120 PRO A N 1
ATOM 916 C CA . PRO A 1 120 ? 16.190 9.398 -17.606 1.00 68.50 120 PRO A CA 1
ATOM 917 C C . PRO A 1 120 ? 16.573 9.296 -16.121 1.00 68.50 120 PRO A C 1
ATOM 919 O O . PRO A 1 120 ? 15.688 9.186 -15.273 1.00 68.50 120 PRO A O 1
ATOM 922 N N . PRO A 1 121 ? 17.857 9.437 -15.754 1.00 71.19 121 PRO A N 1
ATOM 923 C CA . PRO A 1 121 ? 18.294 9.313 -14.361 1.00 71.19 121 PRO A CA 1
ATOM 924 C C . PRO A 1 121 ? 17.618 10.323 -13.416 1.00 71.19 121 PRO A C 1
ATOM 926 O O . PRO A 1 121 ? 17.460 10.048 -12.231 1.00 71.19 121 PRO A O 1
ATOM 929 N N . ALA A 1 122 ? 17.159 11.471 -13.926 1.00 70.12 122 ALA A N 1
ATOM 930 C CA . ALA A 1 122 ? 16.389 12.442 -13.146 1.00 70.12 122 ALA A CA 1
ATOM 931 C C . ALA A 1 122 ? 15.032 11.892 -12.654 1.00 70.12 122 ALA A C 1
ATOM 933 O O . ALA A 1 122 ? 14.596 12.243 -11.560 1.00 70.12 122 ALA A O 1
ATOM 934 N N . LEU A 1 123 ? 14.386 11.011 -13.428 1.00 70.25 123 LEU A N 1
ATOM 935 C CA . LEU A 1 123 ? 13.118 10.374 -13.055 1.00 70.25 123 LEU A CA 1
ATOM 936 C C . LEU A 1 123 ? 13.307 9.327 -11.952 1.00 70.25 123 LEU A C 1
ATOM 938 O O . LEU A 1 123 ? 12.446 9.203 -11.084 1.00 70.25 123 LEU A O 1
ATOM 942 N N . VAL A 1 124 ? 14.459 8.650 -11.919 1.00 74.31 124 VAL A N 1
ATOM 943 C CA . VAL A 1 124 ? 14.809 7.708 -10.842 1.00 74.31 124 VAL A CA 1
ATOM 944 C C . VAL A 1 124 ? 14.904 8.437 -9.501 1.00 74.31 124 VAL A C 1
ATOM 946 O O . VAL A 1 124 ? 14.264 8.042 -8.529 1.00 74.31 124 VAL A O 1
ATOM 949 N N . TRP A 1 125 ? 15.645 9.550 -9.449 1.00 78.81 125 TRP A N 1
ATOM 950 C CA . TRP A 1 125 ? 15.760 10.360 -8.231 1.00 78.81 125 TRP A CA 1
ATOM 951 C C . TRP A 1 125 ? 14.417 10.914 -7.774 1.00 78.81 125 TRP A C 1
ATOM 953 O O . TRP A 1 125 ? 14.134 10.938 -6.578 1.00 78.81 125 TRP A O 1
ATOM 963 N N . LEU A 1 126 ? 13.583 11.330 -8.725 1.00 74.81 126 LEU A N 1
ATOM 964 C CA . LEU A 1 126 ? 12.247 11.813 -8.433 1.00 74.81 126 LEU A CA 1
ATOM 965 C C . LEU A 1 126 ? 11.392 10.719 -7.779 1.00 74.81 126 LEU A C 1
ATOM 967 O O . LEU A 1 126 ? 10.844 10.955 -6.705 1.00 74.81 126 LEU A O 1
ATOM 971 N N . GLY A 1 127 ? 11.337 9.521 -8.370 1.00 73.62 127 GLY A N 1
ATOM 972 C CA . GLY A 1 127 ? 10.619 8.377 -7.800 1.00 73.62 127 GLY A CA 1
ATOM 973 C C . GLY A 1 127 ? 11.121 8.012 -6.401 1.00 73.62 127 GLY A C 1
ATOM 974 O O . GLY A 1 127 ? 10.327 7.821 -5.482 1.00 73.62 127 GLY A O 1
ATOM 975 N N . LEU A 1 128 ? 12.441 8.030 -6.203 1.00 80.38 128 LEU A N 1
ATOM 976 C CA . LEU A 1 128 ? 13.072 7.758 -4.912 1.00 80.38 128 LEU A CA 1
ATOM 977 C C . LEU A 1 128 ? 12.664 8.776 -3.835 1.00 80.38 128 LEU A C 1
ATOM 979 O O . LEU A 1 128 ? 12.352 8.380 -2.713 1.00 80.38 128 LEU A O 1
ATOM 983 N N . MET A 1 129 ? 12.592 10.070 -4.168 1.00 80.88 129 MET A N 1
ATOM 984 C CA . MET A 1 129 ? 12.081 11.092 -3.243 1.00 80.88 129 MET A CA 1
ATOM 985 C C . MET A 1 129 ? 10.618 10.841 -2.866 1.00 80.88 129 MET A C 1
ATOM 987 O O . MET A 1 129 ? 10.249 11.028 -1.708 1.00 80.88 129 MET A O 1
ATOM 991 N N . GLY A 1 130 ? 9.804 10.367 -3.813 1.00 76.88 130 GLY A N 1
ATOM 992 C CA . GLY A 1 130 ? 8.424 9.959 -3.557 1.00 76.88 130 GLY A CA 1
ATOM 993 C C . GLY A 1 130 ? 8.311 8.834 -2.551 1.00 76.88 130 GLY A C 1
ATOM 994 O O . GLY A 1 130 ? 7.610 8.967 -1.551 1.00 76.88 130 GLY A O 1
ATOM 995 N N . TYR A 1 131 ? 9.049 7.749 -2.777 1.00 77.88 131 TYR A N 1
ATOM 996 C CA . TYR A 1 131 ? 9.004 6.607 -1.875 1.00 77.88 131 TYR A CA 1
ATOM 997 C C . TYR A 1 131 ? 9.572 6.927 -0.484 1.00 77.88 131 TYR A C 1
ATOM 999 O O . TYR A 1 131 ? 9.036 6.450 0.515 1.00 77.88 131 TYR A O 1
ATOM 1007 N N . ILE A 1 132 ? 10.614 7.766 -0.388 1.00 84.06 132 ILE A N 1
ATOM 1008 C CA . ILE A 1 132 ? 11.128 8.248 0.905 1.00 84.06 132 ILE A CA 1
ATOM 1009 C C . ILE A 1 132 ? 10.073 9.087 1.628 1.00 84.06 132 ILE A C 1
ATOM 1011 O O . ILE A 1 132 ? 9.888 8.927 2.834 1.00 84.06 132 ILE A O 1
ATOM 1015 N N . LEU A 1 133 ? 9.369 9.968 0.913 1.00 81.00 133 LEU A N 1
ATOM 1016 C CA . LEU A 1 133 ? 8.327 10.801 1.503 1.00 81.00 133 LEU A CA 1
ATOM 1017 C C . LEU A 1 133 ? 7.167 9.951 2.039 1.00 81.00 133 LEU A C 1
ATOM 1019 O O . LEU A 1 133 ? 6.760 10.153 3.182 1.00 81.00 133 LEU A O 1
ATOM 1023 N N . ALA A 1 134 ? 6.701 8.969 1.263 1.00 77.00 134 ALA A N 1
ATOM 1024 C CA . ALA A 1 134 ? 5.685 8.007 1.695 1.00 77.00 134 ALA A CA 1
ATOM 1025 C C . ALA A 1 134 ? 6.145 7.219 2.939 1.00 77.00 134 ALA A C 1
ATOM 1027 O O . ALA A 1 134 ? 5.398 7.047 3.903 1.00 77.00 134 ALA A O 1
ATOM 1028 N N . LEU A 1 135 ? 7.416 6.805 2.993 1.00 80.56 135 LEU A N 1
ATOM 1029 C CA . LEU A 1 135 ? 7.982 6.130 4.165 1.00 80.56 135 LEU A CA 1
ATOM 1030 C C . LEU A 1 135 ? 7.976 7.040 5.403 1.00 80.56 135 LEU A C 1
ATOM 1032 O O . LEU A 1 135 ? 7.522 6.628 6.474 1.00 80.56 135 LEU A O 1
ATOM 1036 N N . CYS A 1 136 ? 8.419 8.291 5.262 1.00 84.12 136 CYS A N 1
ATOM 1037 C CA . CYS A 1 136 ? 8.373 9.289 6.331 1.00 84.12 136 CYS A CA 1
ATOM 1038 C C . CYS A 1 136 ? 6.941 9.529 6.826 1.00 84.12 136 CYS A C 1
ATOM 1040 O O . CYS A 1 136 ? 6.714 9.609 8.036 1.00 84.12 136 CYS A O 1
ATOM 1042 N N . MET A 1 137 ? 5.968 9.591 5.914 1.00 77.88 137 MET A N 1
ATOM 1043 C CA . MET A 1 137 ? 4.556 9.738 6.261 1.00 77.88 137 MET A CA 1
ATOM 1044 C C . MET A 1 137 ? 4.040 8.554 7.064 1.00 77.88 137 MET A C 1
ATOM 1046 O O . MET A 1 137 ? 3.417 8.746 8.107 1.00 77.88 137 MET A O 1
ATOM 1050 N N . ASN A 1 138 ? 4.366 7.332 6.656 1.00 77.94 138 ASN A N 1
ATOM 1051 C CA . ASN A 1 138 ? 3.956 6.141 7.388 1.00 77.94 138 ASN A CA 1
ATOM 1052 C C . ASN A 1 138 ? 4.570 6.068 8.793 1.00 77.94 138 ASN A C 1
ATOM 1054 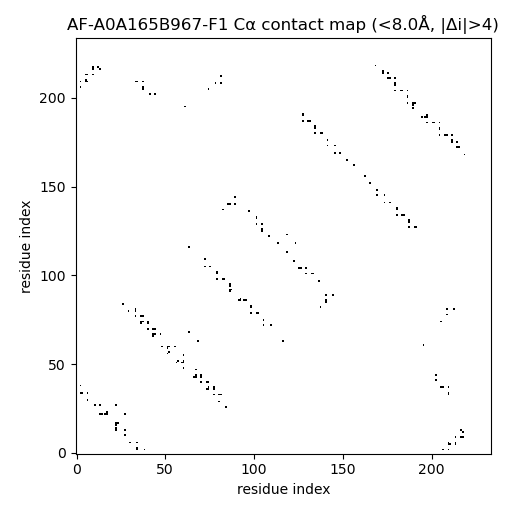O O . ASN A 1 138 ? 3.882 5.677 9.743 1.00 77.94 138 ASN A O 1
ATOM 1058 N N . VAL A 1 139 ? 5.821 6.510 8.963 1.00 83.12 139 VAL A N 1
ATOM 1059 C CA . VAL A 1 139 ? 6.455 6.659 10.285 1.00 83.12 139 VAL A CA 1
ATOM 1060 C C . VAL A 1 139 ? 5.709 7.685 11.136 1.00 83.12 139 VAL A C 1
ATOM 1062 O O . VAL A 1 139 ? 5.355 7.385 12.278 1.00 83.12 139 VAL A O 1
ATOM 1065 N N . LEU A 1 140 ? 5.443 8.874 10.589 1.00 83.38 140 LEU A N 1
ATOM 1066 C CA . LEU A 1 140 ? 4.757 9.957 11.297 1.00 83.38 140 LEU A CA 1
ATOM 1067 C C . LEU A 1 140 ? 3.341 9.554 11.714 1.00 83.38 140 LEU A C 1
ATOM 1069 O O . LEU A 1 140 ? 2.975 9.725 12.876 1.00 83.38 140 LEU A O 1
ATOM 1073 N N . ILE A 1 141 ? 2.565 8.969 10.800 1.00 75.62 141 ILE A N 1
ATOM 1074 C CA . ILE A 1 141 ? 1.201 8.500 11.062 1.00 75.62 141 ILE A CA 1
ATOM 1075 C C . ILE A 1 141 ? 1.217 7.406 12.130 1.00 75.62 141 ILE A C 1
ATOM 1077 O O . ILE A 1 141 ? 0.449 7.474 13.089 1.00 75.62 141 ILE A O 1
ATOM 1081 N N . THR A 1 142 ? 2.113 6.423 12.019 1.00 78.25 142 THR A N 1
ATOM 1082 C CA . THR A 1 142 ? 2.225 5.352 13.019 1.00 78.25 142 THR A CA 1
ATOM 1083 C C . THR A 1 142 ? 2.576 5.922 14.393 1.00 78.25 142 THR A C 1
ATOM 1085 O O . THR A 1 142 ? 1.921 5.588 15.381 1.00 78.25 142 THR A O 1
ATOM 1088 N N . ALA A 1 143 ? 3.562 6.819 14.469 1.00 81.81 143 ALA A N 1
ATOM 1089 C CA . ALA A 1 143 ? 3.954 7.471 15.714 1.00 81.81 143 ALA A CA 1
ATOM 1090 C C . ALA A 1 143 ? 2.799 8.280 16.324 1.00 81.81 143 ALA A C 1
ATOM 1092 O O . ALA A 1 143 ? 2.585 8.225 17.536 1.00 81.81 143 ALA A O 1
ATOM 1093 N N . LEU A 1 144 ? 2.018 8.977 15.495 1.00 80.81 144 LEU A N 1
ATOM 1094 C CA . LEU A 1 144 ? 0.867 9.763 15.928 1.00 80.81 144 LEU A CA 1
ATOM 1095 C C . LEU A 1 144 ? -0.263 8.870 16.454 1.00 80.81 144 LEU A C 1
ATOM 1097 O O . LEU A 1 144 ? -0.791 9.136 17.530 1.00 80.81 144 LEU A O 1
ATOM 1101 N N . ILE A 1 145 ? -0.578 7.764 15.774 1.00 75.38 145 ILE A N 1
ATOM 1102 C CA . ILE A 1 145 ? -1.579 6.790 16.236 1.00 75.38 145 ILE A CA 1
ATOM 1103 C C . ILE A 1 145 ? -1.155 6.181 17.575 1.00 75.38 145 ILE A C 1
ATOM 1105 O O . ILE A 1 145 ? -1.941 6.165 18.525 1.00 75.38 145 ILE A O 1
ATOM 1109 N N . VAL A 1 146 ? 0.093 5.722 17.685 1.00 78.25 146 VAL A N 1
ATOM 1110 C CA . VAL A 1 146 ? 0.636 5.156 18.929 1.00 78.25 146 VAL A CA 1
ATOM 1111 C C . VAL A 1 146 ? 0.620 6.197 20.049 1.00 78.25 146 VAL A C 1
ATOM 1113 O O . VAL A 1 146 ? 0.185 5.892 21.160 1.00 78.25 146 VAL A O 1
ATOM 1116 N N . GLY A 1 147 ? 1.025 7.434 19.753 1.00 80.31 147 GLY A N 1
ATOM 1117 C CA . GLY A 1 147 ? 1.009 8.560 20.683 1.00 80.31 147 GLY A CA 1
ATOM 1118 C C . GLY A 1 147 ? -0.396 8.902 21.178 1.00 80.31 147 GLY A C 1
ATOM 1119 O O . GLY A 1 147 ? -0.602 9.030 22.385 1.00 80.31 147 GLY A O 1
ATOM 1120 N N . CYS A 1 148 ? -1.385 8.971 20.283 1.00 76.75 148 CYS A N 1
ATOM 1121 C CA . CYS A 1 148 ? -2.786 9.201 20.632 1.00 76.75 148 CYS A CA 1
ATOM 1122 C C . CYS A 1 148 ? -3.343 8.081 21.517 1.00 76.75 148 CYS A C 1
ATOM 1124 O O . CYS A 1 148 ? -3.956 8.366 22.548 1.00 76.75 148 CYS A O 1
ATOM 1126 N N . ILE A 1 149 ? -3.106 6.809 21.166 1.00 73.31 149 ILE A N 1
ATOM 1127 C CA . ILE A 1 149 ? -3.581 5.684 21.983 1.00 73.31 14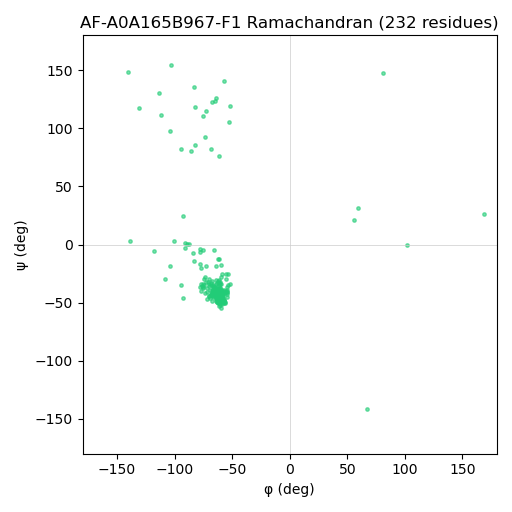9 ILE A CA 1
ATOM 1128 C C . ILE A 1 149 ? -2.898 5.704 23.357 1.00 73.31 149 ILE A C 1
ATOM 1130 O O . ILE A 1 149 ? -3.566 5.512 24.373 1.00 73.31 149 ILE A O 1
ATOM 1134 N N . TRP A 1 150 ? -1.594 5.982 23.417 1.00 79.44 150 TRP A N 1
ATOM 1135 C CA . TRP A 1 150 ? -0.859 6.103 24.675 1.00 79.44 150 TRP A CA 1
ATOM 1136 C C . TRP A 1 150 ? -1.388 7.251 25.545 1.00 79.44 150 TRP A C 1
ATOM 1138 O O . TRP A 1 150 ? -1.627 7.060 26.741 1.00 79.44 150 TRP A O 1
ATOM 1148 N N . TYR A 1 151 ? -1.641 8.419 24.950 1.00 79.88 151 TYR A N 1
ATOM 1149 C CA . TYR A 1 151 ? -2.178 9.591 25.638 1.00 79.88 151 TYR A CA 1
ATOM 1150 C C . TYR A 1 151 ? -3.564 9.315 26.238 1.00 79.88 151 TYR A C 1
ATOM 1152 O O . TYR A 1 151 ? -3.772 9.541 27.435 1.00 79.88 151 TYR A O 1
ATOM 1160 N N . VAL A 1 152 ? -4.485 8.751 25.445 1.00 74.94 152 VAL A N 1
ATOM 1161 C CA . VAL A 1 152 ? -5.832 8.362 25.901 1.00 74.94 152 VAL A CA 1
ATOM 1162 C C . VAL A 1 152 ? -5.747 7.268 26.964 1.00 74.94 152 VAL A C 1
ATOM 1164 O O . VAL A 1 152 ? -6.385 7.366 28.011 1.00 74.94 152 VAL A O 1
ATOM 1167 N N . SER A 1 153 ? -4.900 6.255 26.756 1.00 74.00 153 SER A N 1
ATOM 1168 C CA . SER A 1 153 ? -4.698 5.177 27.726 1.00 74.00 153 SER A CA 1
ATOM 1169 C C . SER A 1 153 ? -4.177 5.693 29.066 1.00 74.00 153 SER A C 1
ATOM 1171 O O . SER A 1 153 ? -4.504 5.105 30.096 1.00 74.00 153 SER A O 1
ATOM 1173 N N . ARG A 1 154 ? -3.373 6.764 29.081 1.00 78.00 154 ARG A N 1
ATOM 1174 C CA . ARG A 1 154 ? -2.851 7.367 30.313 1.00 78.00 154 ARG A CA 1
ATOM 1175 C C . ARG A 1 154 ? -3.927 8.146 31.070 1.00 78.00 154 ARG A C 1
ATOM 1177 O O . ARG A 1 154 ? -4.002 8.008 32.287 1.00 78.00 154 ARG A O 1
ATOM 1184 N N . HIS A 1 155 ? -4.770 8.903 30.368 1.00 77.31 155 HIS A N 1
ATOM 1185 C CA . HIS A 1 155 ? -5.834 9.708 30.985 1.00 77.31 155 HIS A CA 1
ATOM 1186 C C . HIS A 1 155 ? -7.020 8.854 31.453 1.00 77.31 155 HIS A C 1
ATOM 1188 O O . HIS A 1 155 ? -7.594 9.112 32.507 1.00 77.31 155 HIS A O 1
ATOM 1194 N N . CYS A 1 156 ? -7.344 7.775 30.739 1.00 67.56 156 CYS A N 1
ATOM 1195 C CA . CYS A 1 156 ? -8.431 6.865 31.111 1.00 67.56 156 CYS A CA 1
ATOM 1196 C C . CYS A 1 156 ? -8.004 5.740 32.072 1.00 67.56 156 CYS A C 1
ATOM 1198 O O . CYS A 1 156 ? -8.841 4.923 32.466 1.00 67.56 156 CYS A O 1
ATOM 1200 N N . ARG A 1 157 ? -6.727 5.690 32.486 1.00 64.88 157 ARG A N 1
ATOM 1201 C CA . ARG A 1 157 ? -6.180 4.625 33.350 1.00 64.88 157 ARG A CA 1
ATOM 1202 C C . ARG A 1 157 ? -6.883 4.525 34.708 1.00 64.88 157 ARG A C 1
ATOM 1204 O O . ARG A 1 157 ? -6.955 3.436 35.263 1.00 64.88 157 ARG A O 1
ATOM 1211 N N . ASN A 1 158 ? -7.426 5.636 35.209 1.00 63.75 158 ASN A N 1
ATOM 1212 C CA . ASN A 1 158 ? -8.135 5.681 36.492 1.00 63.75 158 ASN A CA 1
ATOM 1213 C C . ASN A 1 158 ? -9.608 5.247 36.398 1.00 63.75 158 ASN A C 1
ATOM 1215 O O . ASN A 1 158 ? -10.228 5.004 37.427 1.00 63.75 158 ASN A O 1
ATOM 1219 N N . ILE A 1 159 ? -10.174 5.152 35.189 1.00 63.50 159 ILE A N 1
ATOM 1220 C CA . ILE A 1 159 ? -11.608 4.891 34.970 1.00 63.50 159 ILE A CA 1
ATOM 1221 C C . ILE A 1 159 ? -11.838 3.467 34.440 1.00 63.50 159 ILE A C 1
ATOM 1223 O O . ILE A 1 159 ? -12.869 2.858 34.711 1.00 63.50 159 ILE A O 1
ATOM 1227 N N . ILE A 1 160 ? -10.876 2.904 33.701 1.00 56.62 160 ILE A N 1
ATOM 1228 C CA . ILE A 1 160 ? -11.039 1.613 33.024 1.00 56.62 160 ILE A CA 1
ATOM 1229 C C . ILE A 1 160 ? -10.284 0.517 33.787 1.00 56.62 160 ILE A C 1
ATOM 1231 O O . ILE A 1 160 ? -9.083 0.304 33.604 1.00 56.62 160 ILE A O 1
ATOM 1235 N N . VAL A 1 161 ? -11.018 -0.232 34.613 1.00 47.50 161 VAL A N 1
ATOM 1236 C CA . VAL A 1 161 ? -10.583 -1.509 35.203 1.00 47.50 161 VAL A CA 1
ATOM 1237 C C . VAL A 1 161 ? -10.493 -2.550 34.074 1.00 47.50 161 VAL A C 1
ATOM 1239 O O . VAL A 1 161 ? -11.443 -3.268 33.791 1.00 47.50 161 VAL A O 1
ATOM 1242 N N . GLY A 1 162 ? -9.377 -2.561 33.336 1.00 54.69 162 GLY A N 1
ATOM 1243 C CA . GLY A 1 162 ? -9.204 -3.438 32.164 1.00 54.69 162 GLY A CA 1
ATOM 1244 C C . GLY A 1 162 ? -7.983 -3.144 31.283 1.00 54.69 162 GLY A C 1
ATOM 1245 O O . GLY A 1 162 ? -7.997 -3.434 30.089 1.00 54.69 162 GLY A O 1
ATOM 1246 N N . ALA A 1 163 ? -6.923 -2.554 31.845 1.00 55.78 163 ALA A N 1
ATOM 1247 C CA . ALA A 1 163 ? -5.772 -2.020 31.106 1.00 55.78 163 ALA A CA 1
ATOM 1248 C C . ALA A 1 163 ? -4.955 -3.043 30.277 1.00 55.78 163 ALA A C 1
ATOM 1250 O O . ALA A 1 163 ? -4.137 -2.632 29.454 1.00 55.78 163 ALA A O 1
ATOM 1251 N N . SER A 1 164 ? -5.155 -4.359 30.446 1.00 61.81 164 SER A N 1
ATOM 1252 C CA . SER A 1 164 ? -4.364 -5.370 29.722 1.00 61.81 164 SER A CA 1
ATOM 1253 C C . SER A 1 164 ? -4.733 -5.493 28.236 1.00 61.81 164 SER A C 1
ATOM 1255 O O . SER A 1 164 ? -3.871 -5.816 27.419 1.00 61.81 164 SER A O 1
ATOM 1257 N N . GLY A 1 165 ? -5.982 -5.188 27.860 1.00 65.88 165 GLY A N 1
ATOM 1258 C CA . GLY A 1 165 ? -6.440 -5.276 26.469 1.00 65.88 165 GLY A CA 1
ATOM 1259 C C . GLY A 1 165 ? -5.815 -4.207 25.570 1.00 65.88 165 GLY A C 1
ATOM 1260 O O . GLY A 1 165 ? -5.334 -4.516 24.482 1.00 65.88 165 GLY A O 1
ATOM 1261 N N . THR A 1 166 ? -5.752 -2.961 26.045 1.00 67.56 166 THR A N 1
ATOM 1262 C CA . THR A 1 166 ? -5.244 -1.817 25.270 1.00 67.56 166 THR A CA 1
ATOM 1263 C C . THR A 1 166 ? -3.763 -1.965 24.932 1.00 67.56 166 THR A C 1
ATOM 1265 O O . THR A 1 166 ? -3.374 -1.733 23.792 1.00 67.56 166 THR A O 1
ATOM 1268 N N . ALA A 1 167 ? -2.940 -2.421 25.883 1.00 71.88 167 ALA A N 1
ATOM 1269 C CA . ALA A 1 167 ? -1.515 -2.653 25.646 1.00 71.88 167 ALA A CA 1
ATOM 1270 C C . ALA A 1 167 ? -1.275 -3.703 24.548 1.00 71.88 167 ALA A C 1
ATOM 1272 O O . ALA A 1 167 ? -0.410 -3.521 23.693 1.00 71.88 167 ALA A O 1
ATOM 1273 N N . LYS A 1 168 ? -2.089 -4.769 24.521 1.00 76.50 168 LYS A N 1
ATOM 1274 C CA . LYS A 1 168 ? -2.009 -5.808 23.487 1.00 76.50 168 LYS A CA 1
ATOM 1275 C C . LYS A 1 168 ? -2.393 -5.272 22.106 1.00 76.50 168 LYS A C 1
ATOM 1277 O O . LYS A 1 168 ? -1.730 -5.596 21.128 1.00 76.50 168 LYS A O 1
ATOM 1282 N N . VAL A 1 169 ? -3.420 -4.426 22.030 1.00 71.31 169 VAL A N 1
ATOM 1283 C CA . VAL A 1 169 ? -3.834 -3.775 20.775 1.00 71.31 169 VAL A CA 1
ATOM 1284 C C . VAL A 1 169 ? -2.751 -2.835 20.249 1.00 71.31 169 VAL A C 1
ATOM 1286 O O . VAL A 1 169 ? -2.418 -2.905 19.070 1.00 71.31 169 VAL A O 1
ATOM 1289 N N . ILE A 1 170 ? -2.162 -2.002 21.117 1.00 72.50 170 ILE A N 1
ATOM 1290 C CA . ILE A 1 170 ? -1.044 -1.123 20.739 1.00 72.50 170 ILE A CA 1
ATOM 1291 C C . ILE A 1 170 ? 0.123 -1.958 20.213 1.00 72.50 170 ILE A C 1
ATOM 1293 O O . ILE A 1 170 ? 0.674 -1.627 19.172 1.00 72.50 170 ILE A O 1
ATOM 1297 N N . SER A 1 171 ? 0.470 -3.053 20.898 1.00 75.75 171 SER A N 1
ATOM 1298 C CA . SER A 1 171 ? 1.562 -3.935 20.477 1.00 75.75 171 SER A CA 1
ATOM 1299 C C . SER A 1 171 ? 1.326 -4.516 19.085 1.00 75.75 171 SER A C 1
ATOM 1301 O O . SER A 1 171 ? 2.229 -4.457 18.264 1.00 75.75 171 SER A O 1
ATOM 1303 N N . ILE A 1 172 ? 0.120 -5.023 18.797 1.00 78.50 172 ILE A N 1
ATOM 1304 C CA . ILE A 1 172 ? -0.216 -5.582 17.476 1.00 78.50 172 ILE A CA 1
ATOM 1305 C C . ILE A 1 172 ? -0.153 -4.498 16.397 1.00 78.50 172 ILE A C 1
ATOM 1307 O O . ILE A 1 172 ? 0.350 -4.742 15.304 1.00 78.50 172 ILE A O 1
ATOM 1311 N N . LEU A 1 173 ? -0.647 -3.294 16.700 1.00 75.81 173 LEU A N 1
ATOM 1312 C CA . LEU A 1 173 ? -0.625 -2.177 15.761 1.00 75.81 173 LEU A CA 1
ATOM 1313 C C . LEU A 1 173 ? 0.817 -1.758 15.445 1.00 75.81 173 LEU A C 1
ATOM 1315 O O . LEU A 1 173 ? 1.186 -1.702 14.276 1.00 75.81 173 LEU A O 1
ATOM 1319 N N . VAL A 1 174 ? 1.651 -1.571 16.473 1.00 80.00 174 VAL A N 1
ATOM 1320 C CA . VAL A 1 174 ? 3.084 -1.257 16.328 1.00 80.00 174 VAL A CA 1
ATOM 1321 C C . VAL A 1 174 ? 3.813 -2.349 15.552 1.00 80.00 174 VAL A C 1
ATOM 1323 O O . VAL A 1 174 ? 4.576 -2.040 14.643 1.00 80.00 174 VAL A O 1
ATOM 1326 N N . GLU A 1 175 ? 3.564 -3.615 15.878 1.00 81.62 175 GLU A N 1
ATOM 1327 C CA . GLU A 1 175 ? 4.172 -4.760 15.202 1.00 81.62 175 GLU A CA 1
ATOM 1328 C C . GLU A 1 175 ? 3.789 -4.793 13.716 1.00 81.62 175 GLU A C 1
ATOM 1330 O O . GLU A 1 175 ? 4.659 -4.917 12.854 1.00 81.62 175 GLU A O 1
ATOM 1335 N N . SER A 1 176 ? 2.507 -4.580 13.396 1.00 79.81 176 SER A N 1
ATOM 1336 C CA . SER A 1 176 ? 2.028 -4.545 12.011 1.00 79.81 176 SER A CA 1
ATOM 1337 C C . SER A 1 176 ? 2.616 -3.379 11.205 1.00 79.81 176 SER A C 1
ATOM 1339 O O . SER A 1 176 ? 3.042 -3.575 10.065 1.00 79.81 176 SER A O 1
ATOM 1341 N N . SER A 1 177 ? 2.728 -2.189 11.804 1.00 76.81 177 SER A N 1
ATOM 1342 C CA . SER A 1 177 ? 3.348 -1.024 11.166 1.00 76.81 177 SER A CA 1
ATOM 1343 C C . SER A 1 177 ? 4.866 -1.168 11.022 1.00 76.81 177 SER A C 1
ATOM 1345 O O . SER A 1 177 ? 5.438 -0.678 10.051 1.00 76.81 177 SER A O 1
ATOM 1347 N N . ALA A 1 178 ? 5.538 -1.855 11.950 1.00 80.50 178 ALA A N 1
ATOM 1348 C CA . ALA A 1 178 ? 6.975 -2.105 11.869 1.00 80.50 178 ALA A CA 1
ATOM 1349 C C . ALA A 1 178 ? 7.323 -3.053 10.714 1.00 80.50 178 ALA A C 1
ATOM 1351 O O . ALA A 1 178 ? 8.254 -2.779 9.957 1.00 80.50 178 ALA A O 1
ATOM 1352 N N . ILE A 1 179 ? 6.549 -4.131 10.532 1.00 82.06 179 ILE A N 1
ATOM 1353 C CA . ILE A 1 179 ? 6.714 -5.056 9.397 1.00 82.06 179 ILE A CA 1
ATOM 1354 C C . ILE A 1 179 ? 6.562 -4.302 8.075 1.00 82.06 179 ILE A C 1
ATOM 1356 O O . ILE A 1 179 ? 7.344 -4.491 7.144 1.00 82.06 179 ILE A O 1
ATOM 1360 N N . TYR A 1 180 ? 5.579 -3.411 8.010 1.00 80.12 180 TYR A N 1
ATOM 1361 C CA . TYR A 1 180 ? 5.360 -2.575 6.845 1.00 80.12 180 TYR A CA 1
ATOM 1362 C C . TYR A 1 180 ? 6.520 -1.625 6.554 1.00 80.12 180 TYR A C 1
ATOM 1364 O O . TYR A 1 180 ? 6.994 -1.580 5.422 1.00 80.12 180 TYR A O 1
ATOM 1372 N N . LEU A 1 181 ? 7.024 -0.926 7.574 1.00 81.56 181 LEU A N 1
ATOM 1373 C CA . LEU A 1 181 ? 8.167 -0.025 7.439 1.00 81.56 181 LEU A CA 1
ATOM 1374 C C . LEU A 1 181 ? 9.394 -0.771 6.910 1.00 81.56 181 LEU A C 1
ATOM 1376 O O . LEU A 1 181 ? 10.048 -0.286 5.993 1.00 81.56 181 LEU A O 1
ATOM 1380 N N . ILE A 1 182 ? 9.675 -1.968 7.433 1.00 85.75 182 ILE A N 1
ATOM 1381 C CA . ILE A 1 182 ? 10.787 -2.808 6.964 1.00 85.75 182 ILE A CA 1
ATOM 1382 C C . ILE A 1 182 ? 10.629 -3.145 5.477 1.00 85.75 182 ILE A C 1
ATOM 1384 O O . ILE A 1 182 ? 11.605 -3.106 4.730 1.00 85.75 182 ILE A O 1
ATOM 1388 N N . MET A 1 183 ? 9.410 -3.453 5.038 1.00 83.44 183 MET A N 1
ATOM 1389 C CA . MET A 1 183 ? 9.130 -3.828 3.652 1.00 83.44 183 MET A CA 1
ATOM 1390 C C . MET A 1 183 ? 9.148 -2.627 2.700 1.00 83.44 183 MET A C 1
ATOM 1392 O O . MET A 1 183 ? 9.670 -2.729 1.594 1.00 83.44 183 MET A O 1
ATOM 1396 N N . GLN A 1 184 ? 8.663 -1.465 3.134 1.00 82.12 184 GLN A N 1
ATOM 1397 C CA . GLN A 1 184 ? 8.783 -0.230 2.362 1.00 82.12 184 GLN A CA 1
ATOM 1398 C C . GLN A 1 184 ? 10.251 0.218 2.271 1.00 82.12 184 GLN A C 1
ATOM 1400 O O . GLN A 1 184 ? 10.711 0.614 1.205 1.00 82.12 184 GLN A O 1
ATOM 1405 N N . LEU A 1 185 ? 11.023 0.083 3.355 1.00 85.50 185 LEU A N 1
ATOM 1406 C CA . LEU A 1 185 ? 12.452 0.396 3.379 1.00 85.50 185 LEU A CA 1
ATOM 1407 C C . LEU A 1 185 ? 13.260 -0.539 2.472 1.00 85.50 185 LEU A C 1
ATOM 1409 O O . LEU A 1 185 ? 14.145 -0.078 1.749 1.00 85.50 185 LEU A O 1
ATOM 1413 N N . SER A 1 186 ? 12.966 -1.842 2.490 1.00 87.88 186 SER A N 1
ATOM 1414 C CA . SER A 1 186 ? 13.630 -2.803 1.607 1.00 87.88 186 SER A CA 1
ATOM 1415 C C . SER A 1 186 ? 13.307 -2.516 0.142 1.00 87.88 186 SER A C 1
ATOM 1417 O O . SER A 1 186 ? 14.221 -2.509 -0.680 1.00 87.88 186 SER A O 1
ATOM 1419 N N . TYR A 1 187 ? 12.054 -2.172 -0.172 1.00 82.94 187 TYR A N 1
ATOM 1420 C CA . TYR A 1 187 ? 11.648 -1.741 -1.509 1.00 82.94 187 TYR A CA 1
ATOM 1421 C C . TYR A 1 187 ? 12.400 -0.482 -1.968 1.00 82.94 187 TYR A C 1
ATOM 1423 O O . TYR A 1 187 ? 13.016 -0.501 -3.030 1.00 82.94 187 TYR A O 1
ATOM 1431 N N . VAL A 1 188 ? 12.447 0.573 -1.143 1.00 84.44 188 VAL A N 1
ATOM 1432 C CA . VAL A 1 188 ? 13.207 1.803 -1.444 1.00 84.44 188 VAL A CA 1
ATOM 1433 C C . VAL A 1 188 ? 14.687 1.508 -1.668 1.00 84.44 188 VAL A C 1
ATOM 1435 O O . VAL A 1 188 ? 15.300 2.071 -2.570 1.00 84.44 188 VAL A O 1
ATOM 1438 N N . THR A 1 189 ? 15.262 0.605 -0.873 1.00 87.75 189 THR A N 1
ATOM 1439 C CA . THR A 1 189 ? 16.670 0.211 -1.000 1.00 87.75 189 THR A CA 1
ATOM 1440 C C . THR A 1 189 ? 16.927 -0.526 -2.314 1.00 87.75 189 THR A C 1
ATOM 1442 O O . THR A 1 189 ? 17.905 -0.232 -2.994 1.00 87.75 189 THR A O 1
ATOM 1445 N N . LEU A 1 190 ? 16.053 -1.463 -2.697 1.00 85.62 190 LEU A N 1
ATOM 1446 C CA . LEU A 1 190 ? 16.166 -2.192 -3.964 1.00 85.62 190 LEU A CA 1
ATOM 1447 C C . LEU A 1 190 ? 16.034 -1.256 -5.169 1.00 85.62 190 LEU A C 1
ATOM 1449 O O . LEU A 1 190 ? 16.845 -1.353 -6.089 1.00 85.62 190 LEU A O 1
ATOM 1453 N N . PHE A 1 191 ? 15.082 -0.322 -5.106 1.00 81.31 191 PHE A N 1
ATOM 1454 C CA . PHE A 1 191 ? 14.878 0.706 -6.125 1.00 81.31 191 PHE A CA 1
ATOM 1455 C C . PHE A 1 191 ? 16.097 1.633 -6.247 1.00 81.31 191 PHE A C 1
ATOM 1457 O O . PHE A 1 191 ? 16.585 1.900 -7.341 1.00 81.31 191 PHE A O 1
ATOM 1464 N N . ALA A 1 192 ? 16.669 2.068 -5.118 1.00 83.88 192 ALA A N 1
ATOM 1465 C CA . ALA A 1 192 ? 17.874 2.900 -5.096 1.00 83.88 192 ALA A CA 1
ATOM 1466 C C . ALA A 1 192 ? 19.101 2.206 -5.711 1.00 83.88 192 ALA A C 1
ATOM 1468 O O . ALA A 1 192 ? 19.973 2.868 -6.271 1.00 83.88 192 ALA A O 1
ATOM 1469 N N . LEU A 1 193 ? 19.176 0.877 -5.598 1.00 86.69 193 LEU A N 1
ATOM 1470 C CA . LEU A 1 193 ? 20.246 0.066 -6.178 1.00 86.69 193 LEU A CA 1
ATOM 1471 C C . LEU A 1 193 ? 20.003 -0.288 -7.656 1.00 86.69 193 LEU A C 1
ATOM 1473 O O . LEU A 1 193 ? 20.898 -0.857 -8.279 1.00 86.69 193 LEU A O 1
ATOM 1477 N N . GLY A 1 194 ? 18.824 0.021 -8.212 1.00 78.38 194 GLY A N 1
ATOM 1478 C CA . GLY A 1 194 ? 18.452 -0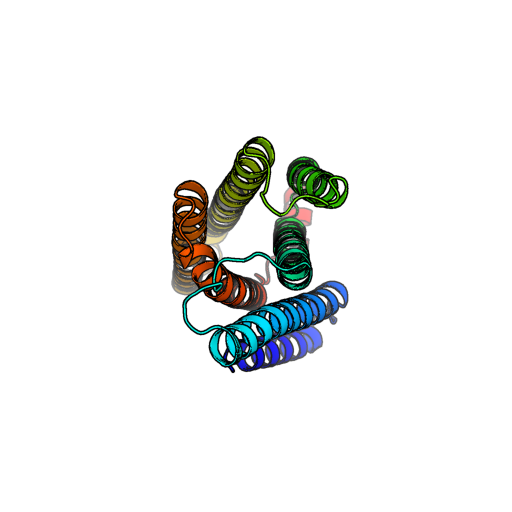.318 -9.589 1.00 78.38 194 GLY A CA 1
ATOM 1479 C C . GLY A 1 194 ? 18.483 -1.824 -9.862 1.00 78.38 194 GLY A C 1
ATOM 1480 O O . GLY A 1 194 ? 18.857 -2.256 -10.953 1.00 78.38 194 GLY A O 1
ATOM 1481 N N . LEU A 1 195 ? 18.184 -2.642 -8.846 1.00 80.69 195 LEU A N 1
ATOM 1482 C CA . LEU A 1 195 ? 18.207 -4.094 -8.984 1.00 80.69 195 LEU A CA 1
ATOM 1483 C C . LEU A 1 195 ? 16.889 -4.581 -9.598 1.00 80.69 195 LEU A C 1
ATOM 1485 O O . LEU A 1 195 ? 15.826 -4.228 -9.091 1.00 80.69 195 LEU A O 1
ATOM 1489 N N . PRO A 1 196 ? 16.919 -5.510 -10.575 1.00 71.81 196 PRO A N 1
ATOM 1490 C CA . PRO A 1 196 ? 15.703 -6.047 -11.202 1.00 71.81 196 PRO A CA 1
ATOM 1491 C C . PRO A 1 196 ? 14.791 -6.796 -10.211 1.00 71.81 196 PRO A C 1
ATOM 1493 O O . PRO A 1 196 ? 13.633 -7.090 -10.503 1.00 71.81 196 PRO A O 1
ATOM 1496 N N . THR A 1 197 ? 15.300 -7.101 -9.014 1.00 78.62 197 THR A N 1
ATOM 1497 C CA . THR A 1 197 ? 14.549 -7.668 -7.889 1.00 78.62 197 THR A CA 1
ATOM 1498 C C . THR A 1 197 ? 13.455 -6.728 -7.365 1.00 78.62 197 THR A C 1
ATOM 1500 O O . THR A 1 197 ? 12.525 -7.196 -6.707 1.00 78.62 197 THR A O 1
ATOM 1503 N N . GLU A 1 198 ? 13.518 -5.425 -7.662 1.00 75.25 198 GLU A N 1
ATOM 1504 C CA . GLU A 1 198 ? 12.500 -4.443 -7.260 1.00 75.25 198 GLU A CA 1
ATOM 1505 C C . GLU A 1 198 ? 11.090 -4.837 -7.717 1.00 75.25 198 GLU A C 1
ATOM 1507 O O . GLU A 1 198 ? 10.132 -4.703 -6.957 1.00 75.25 198 GLU A O 1
ATOM 1512 N N . GLN A 1 199 ? 10.968 -5.432 -8.906 1.00 68.88 199 GLN A N 1
ATOM 1513 C CA . GLN A 1 199 ? 9.677 -5.803 -9.482 1.00 68.88 199 GLN A CA 1
ATOM 1514 C C . GLN A 1 199 ? 9.002 -6.931 -8.677 1.00 68.88 199 GLN A C 1
ATOM 1516 O O . GLN A 1 199 ? 7.774 -6.997 -8.560 1.00 68.88 199 GLN A O 1
ATOM 1521 N N . ILE A 1 200 ? 9.803 -7.817 -8.072 1.00 75.44 200 ILE A N 1
ATOM 1522 C CA . ILE A 1 200 ? 9.319 -8.885 -7.185 1.00 75.44 200 ILE A CA 1
ATOM 1523 C C . ILE A 1 200 ? 8.968 -8.301 -5.816 1.00 75.44 200 ILE A C 1
ATOM 1525 O O . ILE A 1 200 ? 7.953 -8.667 -5.222 1.00 75.44 200 ILE A O 1
ATOM 1529 N N . ALA A 1 201 ? 9.784 -7.373 -5.315 1.00 75.06 201 ALA A N 1
ATOM 1530 C CA . ALA A 1 201 ? 9.513 -6.694 -4.056 1.00 75.06 201 ALA A CA 1
ATOM 1531 C C . ALA A 1 201 ? 8.204 -5.893 -4.125 1.00 75.06 201 ALA A C 1
ATOM 1533 O O . ALA A 1 201 ? 7.394 -6.000 -3.208 1.00 75.06 201 ALA A O 1
ATOM 1534 N N . GLY A 1 202 ? 7.930 -5.204 -5.239 1.00 69.44 202 GLY A N 1
ATOM 1535 C CA . GLY A 1 202 ? 6.684 -4.465 -5.460 1.00 69.44 202 GLY A CA 1
ATOM 1536 C C . GLY A 1 202 ? 5.432 -5.334 -5.305 1.00 69.44 202 GLY A C 1
ATOM 1537 O O . GLY A 1 202 ? 4.469 -4.924 -4.654 1.00 69.44 202 GLY A O 1
ATOM 1538 N N . LEU A 1 203 ? 5.460 -6.581 -5.796 1.00 72.38 203 LEU A N 1
ATOM 1539 C CA . LEU A 1 203 ? 4.370 -7.547 -5.596 1.00 72.38 203 LEU A CA 1
ATOM 1540 C C . LEU A 1 203 ? 4.108 -7.856 -4.116 1.00 72.38 203 LEU A C 1
ATOM 1542 O O . LEU A 1 203 ? 2.951 -8.010 -3.714 1.00 72.38 203 LEU A O 1
ATOM 1546 N N . ALA A 1 204 ? 5.170 -7.981 -3.318 1.00 74.12 204 ALA A N 1
ATOM 1547 C CA . ALA A 1 204 ? 5.067 -8.258 -1.892 1.00 74.12 204 ALA A CA 1
ATOM 1548 C C . ALA A 1 204 ? 4.547 -7.034 -1.127 1.00 74.12 204 ALA A C 1
ATOM 1550 O O . ALA A 1 204 ? 3.677 -7.178 -0.265 1.00 74.12 204 ALA A O 1
ATOM 1551 N N . THR A 1 205 ? 5.009 -5.831 -1.480 1.00 68.50 205 THR A N 1
ATOM 1552 C CA . THR A 1 205 ? 4.597 -4.584 -0.824 1.00 68.50 205 THR A CA 1
ATOM 1553 C C . THR A 1 205 ? 3.085 -4.377 -0.936 1.00 68.50 205 THR A C 1
ATOM 1555 O O . THR A 1 205 ? 2.430 -4.135 0.077 1.00 68.50 205 THR A O 1
ATOM 1558 N N . VAL A 1 206 ? 2.491 -4.597 -2.121 1.00 67.50 206 VAL A N 1
ATOM 1559 C CA . VAL A 1 206 ? 1.033 -4.467 -2.372 1.00 67.50 206 VAL A CA 1
ATOM 1560 C C . VAL A 1 206 ? 0.194 -5.313 -1.410 1.00 67.50 206 VAL A C 1
ATOM 1562 O O . VAL A 1 206 ? -0.855 -4.881 -0.931 1.00 67.50 206 VAL A O 1
ATOM 1565 N N . GLN A 1 207 ? 0.638 -6.537 -1.117 1.00 67.25 207 GLN A N 1
ATOM 1566 C CA . GLN A 1 207 ? -0.096 -7.451 -0.238 1.00 67.25 207 GLN A CA 1
ATOM 1567 C C . GLN A 1 207 ? -0.107 -6.956 1.210 1.00 67.25 207 GLN A C 1
ATOM 1569 O O . GLN A 1 207 ? -1.094 -7.131 1.926 1.00 67.25 207 GLN A O 1
ATOM 1574 N N . ILE A 1 208 ? 0.967 -6.293 1.631 1.00 71.12 208 ILE A N 1
ATOM 1575 C CA . ILE A 1 208 ? 1.122 -5.793 2.994 1.00 71.12 208 ILE A CA 1
ATOM 1576 C C . ILE A 1 208 ? 0.204 -4.589 3.241 1.00 71.12 208 ILE A C 1
ATOM 1578 O O . ILE A 1 208 ? -0.420 -4.521 4.300 1.00 71.12 208 ILE A O 1
ATOM 1582 N N . TYR A 1 209 ? 0.010 -3.711 2.251 1.00 67.06 209 TYR A N 1
ATOM 1583 C CA . TYR A 1 209 ? -0.957 -2.607 2.346 1.00 67.06 209 TYR A CA 1
ATOM 1584 C C . TYR A 1 209 ? -2.370 -3.087 2.696 1.00 67.06 209 TYR A C 1
ATOM 1586 O O . TYR A 1 209 ? -3.035 -2.524 3.569 1.00 67.06 209 TYR A O 1
ATOM 1594 N N . VAL A 1 210 ? -2.816 -4.180 2.069 1.00 65.75 210 VAL A N 1
ATOM 1595 C CA . VAL A 1 210 ? -4.133 -4.778 2.336 1.00 65.75 210 VAL A CA 1
ATOM 1596 C C . VAL A 1 210 ? -4.218 -5.309 3.773 1.00 65.75 210 VAL A C 1
ATOM 1598 O O . VAL A 1 210 ? -5.247 -5.145 4.430 1.00 65.75 210 VAL A O 1
ATOM 1601 N N . ILE A 1 211 ? -3.138 -5.906 4.290 1.00 68.12 211 ILE A N 1
ATOM 1602 C CA . ILE A 1 211 ? -3.068 -6.434 5.664 1.00 68.12 211 ILE A CA 1
ATOM 1603 C C . ILE A 1 211 ? -3.163 -5.307 6.698 1.00 68.12 211 ILE A C 1
ATOM 1605 O O . ILE A 1 211 ? -3.889 -5.436 7.687 1.00 68.12 211 ILE A O 1
ATOM 1609 N N . ILE A 1 212 ? -2.467 -4.193 6.485 1.00 67.25 212 ILE A N 1
ATOM 1610 C CA . ILE A 1 212 ? -2.470 -3.062 7.425 1.00 67.25 212 ILE A CA 1
ATOM 1611 C C . ILE A 1 212 ? -3.824 -2.381 7.431 1.00 67.25 212 ILE A C 1
ATOM 1613 O O . ILE A 1 212 ? -4.380 -2.146 8.502 1.00 67.25 212 ILE A O 1
ATOM 1617 N N . LEU A 1 213 ? -4.394 -2.110 6.253 1.00 66.62 213 LEU A N 1
ATOM 1618 C CA . LEU A 1 213 ? -5.725 -1.522 6.151 1.00 66.62 213 LEU A CA 1
ATOM 1619 C C . LEU A 1 213 ? -6.763 -2.388 6.872 1.00 66.62 213 LEU A C 1
ATOM 1621 O O . LEU A 1 213 ? -7.624 -1.871 7.590 1.00 66.62 213 LEU A O 1
ATOM 1625 N N . PHE A 1 214 ? -6.670 -3.708 6.709 1.00 66.88 214 PHE A N 1
ATOM 1626 C CA . PHE A 1 214 ? -7.510 -4.668 7.412 1.00 66.88 214 PHE A CA 1
ATOM 1627 C C . PHE A 1 214 ? -7.314 -4.590 8.933 1.00 66.88 214 PHE A C 1
ATOM 1629 O O . PHE A 1 214 ? -8.288 -4.448 9.675 1.00 66.88 214 PHE A O 1
ATOM 1636 N N . THR A 1 215 ? -6.063 -4.604 9.396 1.00 65.81 215 THR A N 1
ATOM 1637 C CA . THR A 1 215 ? -5.703 -4.526 10.819 1.00 65.81 215 THR A CA 1
ATOM 1638 C C . THR A 1 215 ? -6.205 -3.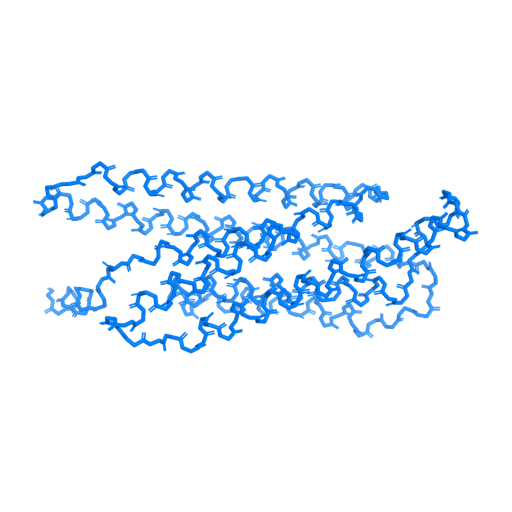217 11.437 1.00 65.81 215 THR A C 1
ATOM 1640 O O . THR A 1 215 ? -6.864 -3.219 12.474 1.00 65.81 215 THR A O 1
ATOM 1643 N N . HIS A 1 216 ? -6.037 -2.089 10.750 1.00 64.81 216 HIS A N 1
ATOM 1644 C CA . HIS A 1 216 ? -6.586 -0.805 11.181 1.00 64.81 216 HIS A CA 1
ATOM 1645 C C . HIS A 1 216 ? -8.120 -0.771 11.140 1.00 64.81 216 HIS A C 1
ATOM 1647 O O . HIS A 1 216 ? -8.747 -0.136 11.987 1.00 64.81 216 HIS A O 1
ATOM 1653 N N . SER A 1 217 ? -8.765 -1.440 10.180 1.00 63.72 217 SER A N 1
ATOM 1654 C CA . SER A 1 217 ? -10.233 -1.544 10.109 1.00 63.72 217 SER A CA 1
ATOM 1655 C C . SER A 1 217 ? -10.823 -2.378 11.242 1.00 63.72 217 SER A C 1
ATOM 1657 O O . SER A 1 217 ? -11.874 -2.024 11.770 1.00 63.72 217 SER A O 1
ATOM 1659 N N . LEU A 1 218 ? -10.110 -3.414 11.677 1.00 62.12 218 LEU A N 1
ATOM 1660 C CA . LEU A 1 218 ? -10.410 -4.182 12.884 1.00 62.12 218 LEU A CA 1
ATOM 1661 C C . LEU A 1 218 ? -10.366 -3.319 14.146 1.00 62.12 218 LEU A C 1
ATOM 1663 O O . LEU A 1 218 ? -11.247 -3.420 14.999 1.00 62.12 218 LEU A O 1
ATOM 1667 N N . PHE A 1 219 ? -9.346 -2.467 14.249 1.00 59.88 219 PHE A N 1
ATOM 1668 C CA . PHE A 1 219 ? -9.060 -1.689 15.447 1.00 59.88 219 PHE A CA 1
ATOM 1669 C C . PHE A 1 219 ? -9.694 -0.307 15.464 1.00 59.88 219 PHE A C 1
ATOM 1671 O O . PHE A 1 219 ? -9.184 0.537 16.190 1.00 59.88 219 PHE A O 1
ATOM 1678 N N . HIS A 1 220 ? -10.799 -0.057 14.742 1.00 55.03 220 HIS A N 1
ATOM 1679 C CA . HIS A 1 220 ? -11.562 1.177 14.945 1.00 55.03 220 HIS A CA 1
ATOM 1680 C C . HIS A 1 220 ? -11.878 1.287 16.440 1.00 55.03 220 HIS A C 1
ATOM 1682 O O . HIS A 1 220 ? -12.737 0.545 16.938 1.00 55.03 220 HIS A O 1
ATOM 1688 N N . PRO A 1 221 ? -11.199 2.176 17.189 1.00 46.38 221 PRO A N 1
ATOM 1689 C CA . PRO A 1 221 ? -11.460 2.272 18.596 1.00 46.38 221 PRO A CA 1
ATOM 1690 C C . PRO A 1 221 ? -12.876 2.816 18.664 1.00 46.38 221 PRO A C 1
ATOM 1692 O O . PRO A 1 221 ? -13.221 3.835 18.064 1.00 46.38 221 PRO A O 1
ATOM 1695 N N . ALA A 1 222 ? -13.745 2.074 19.327 1.00 44.19 222 ALA A N 1
ATOM 1696 C CA . ALA A 1 222 ? -14.938 2.640 19.904 1.00 44.19 222 ALA A CA 1
ATOM 1697 C C . ALA A 1 222 ? -14.490 3.674 20.948 1.00 44.19 222 ALA A C 1
ATOM 1699 O O . ALA A 1 222 ? -14.503 3.368 22.128 1.00 44.19 222 ALA A O 1
ATOM 1700 N N . TYR A 1 223 ? -14.044 4.857 20.533 1.00 46.53 223 TYR A N 1
ATOM 1701 C CA . TYR A 1 223 ? -13.710 5.947 21.442 1.00 46.53 223 TYR A CA 1
ATOM 1702 C C . TYR A 1 223 ? -14.162 7.285 20.863 1.00 46.53 223 TYR A C 1
ATOM 1704 O O . TYR A 1 223 ? -14.359 7.418 19.655 1.00 46.53 223 TYR A O 1
ATOM 1712 N N . PRO A 1 224 ? -14.531 8.219 21.746 1.00 44.28 224 PRO A N 1
ATOM 1713 C CA . PRO A 1 224 ? -15.883 8.736 21.738 1.00 44.28 224 PRO A CA 1
ATOM 1714 C C . PRO A 1 224 ? -15.802 10.182 21.293 1.00 44.28 224 PRO A C 1
ATOM 1716 O O . PRO A 1 224 ? -15.330 11.041 22.033 1.00 44.28 224 PRO A O 1
ATOM 1719 N N . VAL A 1 225 ? -16.316 10.475 20.104 1.00 45.38 225 VAL A N 1
ATOM 1720 C CA . VAL A 1 225 ? -16.528 11.868 19.686 1.00 45.38 225 VAL A CA 1
ATOM 1721 C C . VAL A 1 225 ? -17.398 12.606 20.720 1.00 45.38 225 VAL A C 1
ATOM 1723 O O . VAL A 1 225 ? -17.221 13.801 20.931 1.00 45.38 225 VAL A O 1
ATOM 1726 N N . SER A 1 226 ? -18.237 11.890 21.483 1.00 44.06 226 SER A N 1
ATOM 1727 C CA . SER A 1 226 ? -18.985 12.496 22.588 1.00 44.06 226 SER A CA 1
ATOM 1728 C C . SER A 1 226 ? -18.143 12.848 23.821 1.00 44.06 226 SER A C 1
ATOM 1730 O O . SER A 1 226 ? -18.615 13.635 24.627 1.00 44.06 226 SER A O 1
ATOM 1732 N N . LEU A 1 227 ? -16.938 12.295 24.013 1.00 42.31 227 LEU A N 1
ATOM 1733 C CA . LEU A 1 227 ? -16.139 12.539 25.224 1.00 42.31 227 LEU A CA 1
ATOM 1734 C C . LEU A 1 227 ? -15.140 13.685 25.034 1.00 42.31 227 LEU A C 1
ATOM 1736 O O . LEU A 1 227 ? -14.939 14.457 25.961 1.00 42.31 227 LEU A O 1
ATOM 1740 N N . ILE A 1 228 ? -14.572 13.854 23.835 1.00 47.50 228 ILE A N 1
ATOM 1741 C CA . ILE A 1 228 ? -13.722 15.020 23.527 1.00 47.50 228 ILE A CA 1
ATOM 1742 C C . ILE A 1 228 ? -14.583 16.277 23.330 1.00 47.50 228 ILE A C 1
ATOM 1744 O O . ILE A 1 228 ? -14.221 17.339 23.826 1.00 47.50 228 ILE A O 1
ATOM 1748 N N . GLY A 1 229 ? -15.771 16.151 22.723 1.00 50.19 229 GLY A N 1
ATOM 1749 C CA . GLY A 1 229 ? -16.753 17.242 22.697 1.00 50.19 229 GLY A CA 1
ATOM 1750 C C . GLY A 1 229 ? -17.212 17.668 24.099 1.00 50.19 229 GLY A C 1
ATOM 1751 O O . GLY A 1 229 ? -17.411 18.854 24.336 1.00 50.19 229 GLY A O 1
ATOM 1752 N N . HIS A 1 230 ? -17.303 16.727 25.047 1.00 45.34 230 HIS A N 1
ATOM 1753 C CA . HIS A 1 230 ? -17.609 17.041 26.447 1.00 45.34 230 HIS A CA 1
ATOM 1754 C C . HIS A 1 230 ? -16.417 17.604 27.228 1.00 45.34 230 HIS A C 1
ATOM 1756 O O . HIS A 1 230 ? -16.621 18.444 28.094 1.00 45.34 230 HIS A O 1
ATOM 1762 N N . LEU A 1 231 ? -15.185 17.173 26.940 1.00 46.03 231 LEU A N 1
ATOM 1763 C CA . LEU A 1 231 ? -13.982 17.690 27.606 1.00 46.03 231 LEU A CA 1
ATOM 1764 C C . LEU A 1 231 ? -13.549 19.066 27.086 1.00 46.03 231 LEU A C 1
ATOM 1766 O O . LEU A 1 231 ? -12.862 19.770 27.802 1.00 46.03 231 LEU A O 1
ATOM 1770 N N . SER A 1 232 ? -13.972 19.472 25.886 1.00 45.34 232 SER A N 1
ATOM 1771 C CA . SER A 1 232 ? -13.791 20.847 25.392 1.00 45.34 232 SER A CA 1
ATOM 1772 C C . SER A 1 232 ? -14.793 21.847 25.994 1.00 45.34 232 SER A C 1
ATOM 1774 O O . SER A 1 232 ? -14.698 23.040 25.708 1.00 45.34 232 SER A O 1
ATOM 1776 N N . GLN A 1 233 ? -15.778 21.378 26.768 1.00 50.81 233 GLN A N 1
ATOM 1777 C CA . GLN A 1 233 ? -16.758 22.222 27.465 1.00 50.81 233 GLN A CA 1
ATOM 1778 C C . GLN A 1 233 ? -16.444 22.420 28.960 1.00 50.81 233 GLN A C 1
ATOM 1780 O O . GLN A 1 233 ? -17.223 23.081 29.647 1.00 50.81 233 GLN A O 1
ATOM 1785 N N . TYR A 1 234 ? -15.322 21.885 29.450 1.00 47.09 234 TYR A N 1
ATOM 1786 C CA . TYR A 1 234 ? -14.787 22.098 30.800 1.00 47.09 234 TYR A CA 1
ATOM 1787 C C . TYR A 1 234 ? -13.357 22.633 30.723 1.00 47.09 234 TYR A C 1
ATOM 1789 O O . TYR A 1 234 ? -12.961 23.338 31.677 1.00 47.09 234 TYR A O 1
#

pLDDT: mean 73.25, std 11.9, range [42.31, 91.62]

Sequence (234 aa):
GVNCVLFVTSIVILFKQGGRRGLNVLLVVTNIFLFLGCTTHFSIQFNHYYTTLGSTGVTGYANETLLMFGGDILMSIIDFVSELILCYRCWVSDMLPLSACIHGLAHLVLSTVPTVLVLPPALVWLGLMGYILALCMNVLITALIVGCIWYVSRHCRNIIVGASGTAKVISILVESSAIYLIMQLSYVTLFALGLPTEQIAGLATVQIYVIILFTHSLFHPAYPVSLIGHLSQY

Organism: NCBI:txid1314785

Solvent-accessible surface area (backbone atoms only — not comparable to full-atom values): 13395 Å² total; per-residue (Å²): 110,68,67,57,55,49,50,52,52,43,50,53,51,50,55,67,51,19,79,79,73,58,68,62,59,67,62,53,52,49,52,52,49,48,52,52,46,51,50,50,39,50,50,50,55,51,50,50,53,56,50,42,50,70,74,53,40,78,63,66,67,80,62,86,44,75,67,54,55,53,34,53,52,50,49,52,51,46,53,53,54,53,51,50,53,53,40,65,71,66,66,48,78,81,55,56,68,62,58,50,55,52,51,54,49,55,50,52,55,69,70,54,73,78,89,54,102,64,82,56,72,69,57,55,56,51,53,50,54,46,52,51,49,54,51,52,48,52,51,52,52,51,52,49,53,53,48,51,52,51,52,51,52,62,73,44,54,88,75,49,95,62,69,70,59,59,57,52,52,51,50,52,51,52,52,56,52,49,54,47,49,54,48,53,50,50,40,50,51,31,53,75,66,69,42,80,62,32,67,60,42,53,61,54,48,56,56,49,54,56,52,49,54,39,54,53,62,70,57,62,71,94,66,57,75,72,52,57,61,52,59,76,74,110

Foldseek 3Di:
DLLVVLLVLLVVLQVVVCVVPHRPVVLNVLSVVLSVLLVVLLVLLVVLVVVCCVPPNPPCLLQDDPSVVVSVLSLLVSLLSLLVVLCVLLVPPPCVVLSVVLVVLSVVSVVPPCPDRDDPVVNLVSVLVSLVSSLVSLVVSLCSVLVVLVVVLVVCVVPDPPSPVSVVLSVVLNVLSVVLSVLSVVLSVCSVVVHSCNSVSSSVNSSSSSVNSSSVSNPSPPDDPVVVVVVVVD